Protein AF-A0A928ILU0-F1 (afdb_monomer_lite)

Foldseek 3Di:
DDDDDDDDDDDDPPPPPPPDPDDDDDDDDDDDDDDDDDDDDDDDDPDDPPDPPPVVVVVVVVVVVVVVVVVVVVVVVVVVVVVVVVLQVVQCVVCVVDDPVNQDPQLVVVVVVVDRSNRSVVVVVVVVVVVVVVVVVVVVVCVVVVVVPVPDDDDPQADDPVRLVPDDPVVCVVCVVRNVVNVVVHD

Radius of gyration: 41.61 Å; chains: 1; bounding box: 105×28×105 Å

pLDDT: mean 75.15, std 23.14, range [35.12, 97.44]

Sequence (187 aa):
MTGPAIDEKNTEEVVNHDVLLENSSENTLTAHEVISEPDVIGEEQTDTYESKGTEDSNETEALKNEISELRKKIEAKEKEQEKILRELGDFERLFPETSVKSVPDEVWQKVEGGVPLCAAYALYEREKKLAQNHANEINTRNSSLAAGKAGKGDSEEYFSPEEVKRMSQKEVHWNFSKIKNSMKYWR

Structure (mmCIF, N/CA/C/O backbone):
data_AF-A0A928ILU0-F1
#
_entry.id   AF-A0A928ILU0-F1
#
loop_
_atom_site.group_PDB
_atom_site.id
_atom_site.type_symbol
_atom_site.label_atom_id
_atom_site.label_alt_id
_atom_site.label_comp_id
_atom_site.label_asym_id
_atom_site.label_entity_id
_atom_site.label_seq_id
_atom_site.pdbx_PDB_ins_code
_atom_site.Cartn_x
_atom_site.Cartn_y
_atom_site.Cartn_z
_atom_site.occupancy
_atom_site.B_iso_or_equiv
_atom_site.auth_seq_id
_atom_site.auth_comp_id
_atom_site.auth_asym_id
_atom_site.auth_atom_id
_atom_site.pdbx_PDB_model_num
ATOM 1 N N . MET A 1 1 ? 43.672 2.135 31.808 1.00 41.84 1 MET A N 1
ATOM 2 C CA . MET A 1 1 ? 42.705 2.989 31.092 1.00 41.84 1 MET A CA 1
ATOM 3 C C . MET A 1 1 ? 41.400 2.235 31.090 1.00 41.84 1 MET A C 1
ATOM 5 O O . MET A 1 1 ? 41.349 1.133 30.564 1.00 41.84 1 MET A O 1
ATOM 9 N N . THR A 1 2 ? 40.432 2.772 31.816 1.00 46.47 2 THR A N 1
ATOM 10 C CA . THR A 1 2 ? 39.226 2.081 32.262 1.00 46.47 2 THR A CA 1
ATOM 11 C C . THR A 1 2 ? 38.035 2.907 31.802 1.00 46.47 2 THR A C 1
ATOM 13 O O . THR A 1 2 ? 38.006 4.105 32.076 1.00 46.47 2 THR A O 1
ATOM 16 N N . GLY A 1 3 ? 37.079 2.256 31.141 1.00 36.84 3 GLY A N 1
ATOM 17 C CA . GLY A 1 3 ? 35.712 2.736 30.927 1.00 36.84 3 GLY A CA 1
ATOM 18 C C . GLY A 1 3 ? 35.234 2.697 29.464 1.00 36.84 3 GLY A C 1
ATOM 19 O O . GLY A 1 3 ? 36.078 2.705 28.567 1.00 36.84 3 GLY A O 1
ATOM 20 N N . PRO A 1 4 ? 33.907 2.716 29.213 1.00 50.59 4 PRO A N 1
ATOM 21 C CA . PRO A 1 4 ? 32.801 2.601 30.168 1.00 50.59 4 PRO A CA 1
ATOM 22 C C . PRO A 1 4 ? 31.882 1.387 29.930 1.00 50.59 4 PRO A C 1
ATOM 24 O O . PRO A 1 4 ? 31.822 0.798 28.854 1.00 50.59 4 PRO A O 1
ATOM 27 N N . ALA A 1 5 ? 31.174 1.047 31.005 1.00 47.62 5 ALA A N 1
ATOM 28 C CA . ALA A 1 5 ? 30.071 0.106 31.064 1.00 47.62 5 ALA A CA 1
ATOM 29 C C . ALA A 1 5 ? 28.834 0.668 30.349 1.00 47.62 5 ALA A C 1
ATOM 31 O O . ALA A 1 5 ? 28.555 1.864 30.445 1.00 47.62 5 ALA A O 1
ATOM 32 N N . ILE A 1 6 ? 28.098 -0.214 29.676 1.00 50.44 6 ILE A N 1
ATOM 33 C CA . ILE A 1 6 ? 26.770 0.057 29.131 1.00 50.44 6 ILE A CA 1
ATOM 34 C C . ILE A 1 6 ? 25.790 -0.666 30.053 1.00 50.44 6 ILE A C 1
ATOM 36 O O . ILE A 1 6 ? 25.786 -1.894 30.119 1.00 50.44 6 ILE A O 1
ATOM 40 N N . ASP A 1 7 ? 25.050 0.119 30.824 1.00 46.38 7 ASP A N 1
ATOM 41 C CA . ASP A 1 7 ? 23.911 -0.299 31.633 1.00 46.38 7 ASP A CA 1
ATOM 42 C C . ASP A 1 7 ? 22.674 0.252 30.924 1.00 46.38 7 ASP A C 1
ATOM 44 O O . ASP A 1 7 ? 22.454 1.460 30.944 1.00 46.38 7 ASP A O 1
ATOM 48 N N . GLU A 1 8 ? 21.907 -0.610 30.259 1.00 51.31 8 GLU A N 1
ATOM 49 C CA . GLU A 1 8 ? 20.539 -0.294 29.849 1.00 51.31 8 GLU A CA 1
ATOM 50 C C . GLU A 1 8 ? 19.636 -1.496 30.128 1.00 51.31 8 GLU A C 1
ATOM 52 O O . GLU A 1 8 ? 19.613 -2.513 29.437 1.00 51.31 8 GLU A O 1
ATOM 57 N N . LYS A 1 9 ? 18.887 -1.338 31.216 1.00 45.31 9 LYS A N 1
ATOM 58 C CA . LYS A 1 9 ? 17.620 -2.001 31.494 1.00 45.31 9 LYS A CA 1
ATOM 59 C C . LYS A 1 9 ? 16.630 -1.677 30.369 1.00 45.31 9 LYS A C 1
ATOM 61 O O . LYS A 1 9 ? 16.431 -0.495 30.117 1.00 45.31 9 LYS A O 1
ATOM 66 N N . ASN A 1 10 ? 15.917 -2.663 29.821 1.00 39.53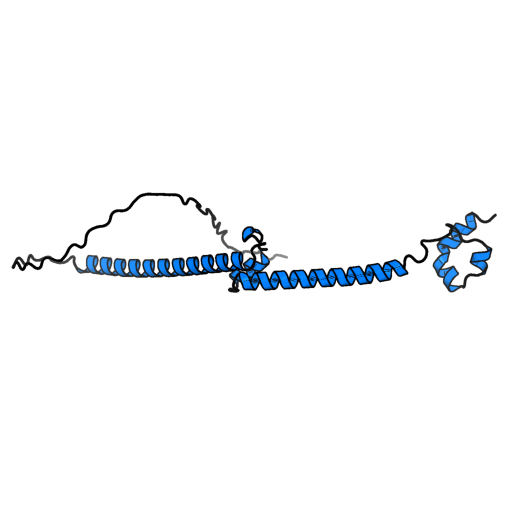 10 ASN A N 1
ATOM 67 C CA . ASN A 1 10 ? 14.451 -2.712 29.935 1.00 39.53 10 ASN A CA 1
ATOM 68 C C . ASN A 1 10 ? 13.851 -3.981 29.304 1.00 39.53 10 ASN A C 1
ATOM 70 O O . ASN A 1 10 ? 13.914 -4.174 28.098 1.00 39.53 10 ASN A O 1
ATOM 74 N N . THR A 1 11 ? 13.285 -4.814 30.180 1.00 43.38 11 THR A N 1
ATOM 75 C CA . THR A 1 11 ? 12.004 -5.532 30.037 1.00 43.38 11 THR A CA 1
ATOM 76 C C . THR A 1 11 ? 11.565 -5.985 28.636 1.00 43.38 11 THR A C 1
ATOM 78 O O . THR A 1 11 ? 10.939 -5.258 27.872 1.00 43.38 11 THR A O 1
ATOM 81 N N . GLU A 1 12 ? 11.796 -7.273 28.376 1.00 40.53 12 GLU A N 1
ATOM 82 C CA . GLU A 1 12 ? 11.051 -8.069 27.401 1.00 40.53 12 GLU A CA 1
ATOM 83 C C . GLU A 1 12 ? 9.583 -8.186 27.851 1.00 40.53 12 GLU A C 1
ATOM 85 O O . GLU A 1 12 ? 9.256 -8.945 28.764 1.00 40.53 12 GLU A O 1
ATOM 90 N N . GLU A 1 13 ? 8.688 -7.424 27.224 1.00 41.62 13 GLU A N 1
ATOM 91 C CA . GLU A 1 13 ? 7.249 -7.676 27.290 1.00 41.62 13 GLU A CA 1
ATOM 92 C C . GLU A 1 13 ? 6.885 -8.638 26.152 1.00 41.62 13 GLU A C 1
ATOM 94 O O . GLU A 1 13 ? 6.704 -8.263 24.994 1.00 41.62 13 GLU A O 1
ATOM 99 N N . VAL A 1 14 ? 6.854 -9.928 26.488 1.00 42.34 14 VAL A N 1
ATOM 100 C CA . VAL A 1 14 ? 6.359 -10.996 25.618 1.00 42.34 14 VAL A CA 1
ATOM 101 C C . VAL A 1 14 ? 4.842 -10.843 25.508 1.00 42.34 14 VAL A C 1
ATOM 103 O O . VAL A 1 14 ? 4.091 -11.338 26.348 1.00 42.34 14 VAL A O 1
ATOM 106 N N . VAL A 1 15 ? 4.373 -10.142 24.476 1.00 42.94 15 VAL A N 1
ATOM 107 C CA . VAL A 1 15 ? 2.949 -10.129 24.125 1.00 42.94 15 VAL A CA 1
ATOM 108 C C . VAL A 1 15 ? 2.634 -11.434 23.397 1.00 42.94 15 VAL A C 1
ATOM 110 O O . VAL A 1 15 ? 2.830 -11.573 22.191 1.00 42.94 15 VAL A O 1
ATOM 113 N N . ASN A 1 16 ? 2.167 -12.413 24.172 1.00 38.88 16 ASN A N 1
ATOM 114 C CA . ASN A 1 16 ? 1.539 -13.628 23.668 1.00 38.88 16 ASN A CA 1
ATOM 115 C C . ASN A 1 16 ? 0.316 -13.249 22.824 1.00 38.88 16 ASN A C 1
ATOM 117 O O . ASN A 1 16 ? -0.707 -12.821 23.357 1.00 38.88 16 ASN A O 1
ATOM 121 N N . HIS A 1 17 ? 0.421 -13.412 21.508 1.00 37.97 17 HIS A N 1
ATOM 122 C CA . HIS A 1 17 ? -0.682 -13.202 20.579 1.00 37.97 17 HIS A CA 1
ATOM 123 C C . HIS A 1 17 ? -1.416 -14.533 20.343 1.00 37.97 17 HIS A C 1
ATOM 125 O O . HIS A 1 17 ? -1.363 -15.106 19.258 1.00 37.97 17 HIS A O 1
ATOM 131 N N . ASP A 1 18 ? -2.084 -15.038 21.384 1.00 35.91 18 ASP A N 1
ATOM 132 C CA . ASP A 1 18 ? -3.016 -16.164 21.269 1.00 35.91 18 ASP A CA 1
ATOM 133 C C . ASP A 1 18 ? -4.391 -15.605 20.869 1.00 35.91 18 ASP A C 1
ATOM 135 O O . ASP A 1 18 ? -5.217 -15.206 21.692 1.00 35.91 18 ASP A O 1
ATOM 139 N N . VAL A 1 19 ? -4.603 -15.472 19.557 1.00 43.22 19 VAL A N 1
ATOM 140 C CA . VAL A 1 19 ? -5.908 -15.129 18.980 1.00 43.22 19 VAL A CA 1
ATOM 141 C C . VAL A 1 19 ? -6.727 -16.409 18.925 1.00 43.22 19 VAL A C 1
ATOM 143 O O . VAL A 1 19 ? -6.601 -17.208 17.999 1.00 43.22 19 VAL A O 1
ATOM 146 N N . LEU A 1 20 ? -7.576 -16.587 19.936 1.00 39.62 20 LEU A N 1
ATOM 147 C CA . LEU A 1 20 ? -8.663 -17.560 19.930 1.00 39.62 20 LEU A CA 1
ATOM 148 C C . LEU A 1 20 ? -9.673 -17.187 18.836 1.00 39.62 20 LEU A C 1
ATOM 150 O O . LEU A 1 20 ? -10.564 -16.360 19.020 1.00 39.62 20 LEU A O 1
ATOM 154 N N . LEU A 1 21 ? -9.499 -17.817 17.678 1.00 46.31 21 LEU A N 1
ATOM 155 C CA . LEU A 1 21 ? -10.504 -17.979 16.637 1.00 46.31 21 LEU A CA 1
ATOM 156 C C . LEU A 1 21 ? -11.266 -19.276 16.912 1.00 46.31 21 LEU A C 1
ATOM 158 O O . LEU A 1 21 ? -10.882 -20.316 16.394 1.00 46.31 21 LEU A O 1
ATOM 162 N N . GLU A 1 22 ? -12.364 -19.210 17.663 1.00 39.81 22 GLU A N 1
ATOM 163 C CA . GLU A 1 22 ? -13.451 -20.189 17.536 1.00 39.81 22 GLU A CA 1
ATOM 164 C C . GLU A 1 22 ? -14.803 -19.475 17.670 1.00 39.81 22 GLU A C 1
ATOM 166 O O . GLU A 1 22 ? -15.305 -19.201 18.756 1.00 39.81 22 GLU A O 1
ATOM 171 N N . ASN A 1 23 ? -15.376 -19.152 16.510 1.00 39.62 23 ASN A N 1
ATOM 172 C CA . ASN A 1 23 ? -16.797 -18.888 16.323 1.00 39.62 23 ASN A CA 1
ATOM 173 C C . ASN A 1 23 ? -17.424 -20.153 15.741 1.00 39.62 23 ASN A C 1
ATOM 175 O O . ASN A 1 23 ? -16.961 -20.604 14.693 1.00 39.62 23 ASN A O 1
ATOM 179 N N . SER A 1 24 ? -18.480 -20.662 16.377 1.00 36.12 24 SER A N 1
ATOM 180 C CA . SER A 1 24 ? -19.615 -21.449 15.841 1.00 36.12 24 SER A CA 1
ATOM 181 C C . SER A 1 24 ? -20.243 -22.175 17.037 1.00 36.12 24 SER A C 1
ATOM 183 O O . SER A 1 24 ? -19.521 -22.754 17.831 1.00 36.12 24 SER A O 1
ATOM 185 N N . SER A 1 25 ? -21.542 -22.236 17.286 1.00 42.31 25 SER A N 1
ATOM 186 C CA . SER A 1 25 ? -22.746 -21.820 16.578 1.00 42.31 25 SER A CA 1
ATOM 187 C C . SER A 1 25 ? -23.917 -22.242 17.485 1.00 42.31 25 SER A C 1
ATOM 189 O O . SER A 1 25 ? -23.801 -23.240 18.189 1.00 42.31 25 SER A O 1
ATOM 191 N N . GLU A 1 26 ? -25.036 -21.517 17.404 1.00 40.34 26 GLU A N 1
ATOM 192 C CA . GLU A 1 26 ? -26.390 -21.956 17.797 1.00 40.34 26 GLU A CA 1
ATOM 193 C C . GLU A 1 26 ? -26.696 -22.152 19.297 1.00 40.34 26 GLU A C 1
ATOM 195 O O . GLU A 1 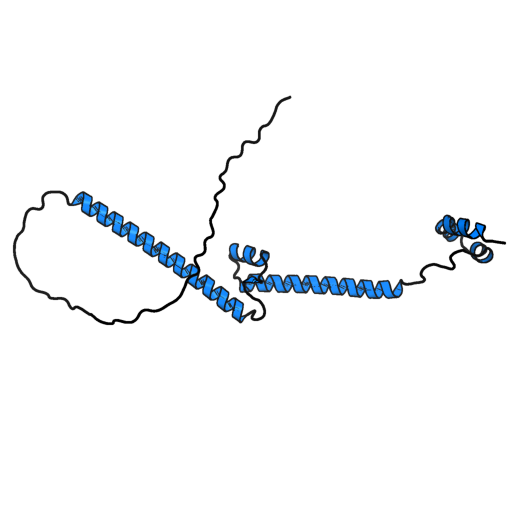26 ? -26.353 -23.162 19.897 1.00 40.34 26 GLU A O 1
ATOM 200 N N . ASN A 1 27 ? -27.528 -21.266 19.864 1.00 36.66 27 ASN A N 1
ATOM 201 C CA . ASN A 1 27 ? -28.801 -21.728 20.425 1.00 36.66 27 ASN A CA 1
ATOM 202 C C . ASN A 1 27 ? -29.841 -20.596 20.513 1.00 36.66 27 ASN A C 1
ATOM 204 O O . ASN A 1 27 ? -29.532 -19.411 20.561 1.00 36.66 27 ASN A O 1
ATOM 208 N N . THR A 1 28 ? -31.090 -21.019 20.463 1.00 36.53 28 THR A N 1
ATOM 209 C CA . THR A 1 28 ? -32.319 -20.360 20.033 1.00 36.53 28 THR A CA 1
ATOM 210 C C . THR A 1 28 ? -32.950 -19.364 21.012 1.00 36.53 28 THR A C 1
ATOM 212 O O . THR A 1 28 ? -32.986 -19.607 22.211 1.00 36.53 28 THR A O 1
ATOM 215 N N . LEU A 1 29 ? -33.561 -18.314 20.442 1.00 40.94 29 LEU A N 1
ATOM 216 C CA . LEU A 1 29 ? -34.898 -17.771 20.755 1.00 40.94 29 LEU A CA 1
ATOM 217 C C . LEU A 1 29 ? -35.520 -18.129 22.122 1.00 40.94 29 LEU A C 1
ATOM 219 O O . LEU A 1 29 ? -35.987 -19.250 22.291 1.00 40.94 29 LEU A O 1
ATOM 223 N N . THR A 1 30 ? -35.770 -17.111 22.953 1.00 41.31 30 THR A N 1
ATOM 224 C CA . THR A 1 30 ? -37.066 -16.937 23.642 1.00 41.31 30 THR A CA 1
ATOM 225 C C . THR A 1 30 ? -37.375 -15.454 23.842 1.00 41.31 30 THR A C 1
ATOM 227 O O . THR A 1 30 ? -36.606 -14.716 24.450 1.00 41.31 30 THR A O 1
ATOM 230 N N . ALA A 1 31 ? -38.518 -15.043 23.297 1.00 42.56 31 ALA A N 1
ATOM 231 C CA . ALA A 1 31 ? -39.212 -13.796 23.591 1.00 42.56 31 ALA A CA 1
ATOM 232 C C . ALA A 1 31 ? -39.989 -13.890 24.923 1.00 42.56 31 ALA A C 1
ATOM 234 O O . ALA A 1 31 ? -40.201 -14.995 25.415 1.00 42.56 31 ALA A O 1
ATOM 235 N N . HIS A 1 32 ? -40.505 -12.735 25.376 1.00 35.12 32 HIS A N 1
ATOM 236 C CA . HIS A 1 32 ? -41.268 -12.456 26.615 1.00 35.12 32 HIS A CA 1
ATOM 237 C C . HIS A 1 32 ? -40.360 -12.223 27.835 1.00 35.12 32 HIS A C 1
ATOM 239 O O . HIS A 1 32 ? -39.417 -12.961 28.056 1.00 35.12 32 HIS A O 1
ATOM 245 N N . GLU A 1 33 ? -40.522 -11.161 28.625 1.00 40.22 33 GLU A N 1
ATOM 246 C CA . GLU A 1 33 ? -41.785 -10.647 29.149 1.00 40.22 33 GLU A CA 1
ATOM 247 C C . GLU A 1 33 ? -41.641 -9.167 29.549 1.00 40.22 33 GLU A C 1
ATOM 249 O O . GLU A 1 33 ? -40.722 -8.774 30.266 1.00 40.22 33 GLU A O 1
ATOM 254 N N . VAL A 1 34 ? -42.563 -8.341 29.055 1.00 47.66 34 VAL A N 1
ATOM 255 C CA . VAL A 1 34 ? -42.857 -7.013 29.598 1.00 47.66 34 VAL A CA 1
ATOM 256 C C . VAL A 1 34 ? -43.578 -7.253 30.920 1.00 47.66 34 VAL A C 1
ATOM 258 O O . VAL A 1 34 ? -44.708 -7.733 30.899 1.00 47.66 34 VAL A O 1
ATOM 261 N N . ILE A 1 35 ? -42.953 -6.936 32.053 1.00 40.81 35 ILE A N 1
ATOM 262 C CA . ILE A 1 35 ? -43.646 -6.927 33.345 1.00 40.81 35 ILE A CA 1
ATOM 263 C C . ILE A 1 35 ? -43.850 -5.475 33.756 1.00 40.81 35 ILE A C 1
ATOM 265 O O . ILE A 1 35 ? -42.924 -4.768 34.150 1.00 40.81 35 ILE A O 1
ATOM 269 N N . SER A 1 36 ? -45.100 -5.057 33.567 1.00 40.84 36 SER A N 1
ATOM 270 C CA . SER A 1 36 ? -45.718 -3.853 34.098 1.00 40.84 36 SER A CA 1
ATOM 271 C C . SER A 1 36 ? -45.571 -3.751 35.616 1.00 40.84 36 SER A C 1
ATOM 273 O O . SER A 1 36 ? -45.647 -4.744 36.337 1.00 40.84 36 SER A O 1
ATOM 275 N N . GLU A 1 37 ? -45.423 -2.512 36.072 1.00 45.00 37 GLU A N 1
ATOM 276 C CA . GLU A 1 37 ? -45.536 -2.073 37.462 1.00 45.00 37 GLU A CA 1
ATOM 277 C C . GLU A 1 37 ? -46.811 -2.601 38.145 1.00 45.00 37 GLU A C 1
ATOM 279 O O . GLU A 1 37 ? -47.884 -2.613 37.533 1.00 45.00 37 GLU A O 1
ATOM 284 N N . PRO A 1 38 ? -46.728 -2.931 39.443 1.00 47.59 38 PRO A N 1
ATOM 285 C CA . PRO A 1 38 ? -47.853 -2.722 40.340 1.00 47.59 38 PRO A CA 1
ATOM 286 C C . PRO A 1 38 ? -47.539 -1.638 41.377 1.00 47.59 38 PRO A C 1
ATOM 288 O O . PRO A 1 38 ? -46.704 -1.801 42.266 1.00 47.59 38 PRO A O 1
ATOM 291 N N . ASP A 1 39 ? -48.284 -0.545 41.258 1.00 40.88 39 ASP A N 1
ATOM 292 C CA . ASP A 1 39 ? -48.522 0.460 42.287 1.00 40.88 39 ASP A CA 1
ATOM 293 C C . ASP A 1 39 ? -49.456 -0.143 43.356 1.00 40.88 39 ASP A C 1
ATOM 295 O O . ASP A 1 39 ? -50.633 -0.380 43.079 1.00 40.88 39 ASP A O 1
ATOM 299 N N . VAL A 1 40 ? -48.946 -0.449 44.558 1.00 43.94 40 VAL A N 1
ATOM 300 C CA . VAL A 1 40 ? -49.773 -0.677 45.760 1.00 43.94 40 VAL A CA 1
ATOM 301 C C . VAL A 1 40 ? -49.056 -0.136 46.998 1.00 43.94 40 VAL A C 1
ATOM 303 O O . VAL A 1 40 ? -48.036 -0.653 47.448 1.00 43.94 40 VAL A O 1
ATOM 306 N N . ILE A 1 41 ? -49.668 0.908 47.545 1.00 45.16 41 ILE A N 1
ATOM 307 C CA . ILE A 1 41 ? -49.381 1.602 48.800 1.00 45.16 41 ILE A CA 1
ATOM 308 C C . ILE A 1 41 ? -49.618 0.664 50.000 1.00 45.16 41 ILE A C 1
ATOM 310 O O . ILE A 1 41 ? -50.680 0.051 50.106 1.00 45.16 41 ILE A O 1
ATOM 314 N N . GLY A 1 42 ? -48.663 0.611 50.933 1.00 35.97 42 GLY A N 1
ATOM 315 C CA . GLY A 1 42 ? -48.803 -0.018 52.250 1.00 35.97 42 GLY A CA 1
ATOM 316 C C . GLY A 1 42 ? -47.853 0.633 53.260 1.00 35.97 42 GLY A C 1
ATOM 317 O O . GLY A 1 42 ? -46.647 0.672 53.037 1.00 35.97 42 GLY A O 1
ATOM 318 N N . GLU A 1 43 ? -48.422 1.206 54.318 1.00 42.44 43 GLU A N 1
ATOM 319 C CA . GLU A 1 43 ? -47.763 2.005 55.357 1.00 42.44 43 GLU A CA 1
ATOM 320 C C . GLU A 1 43 ? -46.890 1.188 56.333 1.00 42.44 43 GLU A C 1
ATOM 322 O O . GLU A 1 43 ? -47.139 0.010 56.571 1.00 42.44 43 GLU A O 1
ATOM 327 N N . GLU A 1 44 ? -45.927 1.904 56.937 1.00 44.00 44 GLU A N 1
ATOM 328 C CA . GLU A 1 44 ? -45.295 1.688 58.253 1.00 44.00 44 GLU A CA 1
ATOM 329 C C . GLU A 1 44 ? -44.612 0.343 58.550 1.00 44.00 44 GLU A C 1
ATOM 331 O O . GLU A 1 44 ? -45.266 -0.613 58.938 1.00 44.00 44 GLU A O 1
ATOM 336 N N . GLN A 1 45 ? -43.269 0.341 58.552 1.00 36.12 45 GLN A N 1
ATOM 337 C CA . GLN A 1 45 ? -42.450 0.179 59.770 1.00 36.12 45 GLN A CA 1
ATOM 338 C C . GLN A 1 45 ? -41.092 0.864 59.537 1.00 36.12 45 GLN A C 1
ATOM 340 O O . GLN A 1 45 ? -40.275 0.414 58.737 1.00 36.12 45 GLN A O 1
ATOM 345 N N . THR A 1 46 ? -40.853 1.993 60.207 1.00 50.03 46 THR A N 1
ATOM 346 C CA . THR A 1 46 ? -39.517 2.594 60.291 1.00 50.03 46 THR A CA 1
ATOM 347 C C . THR A 1 46 ? -38.716 1.825 61.332 1.00 50.03 46 THR A C 1
ATOM 349 O O . THR A 1 46 ? -38.674 2.219 62.498 1.00 50.03 46 THR A O 1
ATOM 352 N N . ASP A 1 47 ? -38.107 0.721 60.912 1.00 40.31 47 ASP A N 1
ATOM 353 C CA . ASP A 1 47 ? -37.059 0.088 61.697 1.00 40.31 47 ASP A CA 1
ATOM 354 C C . ASP A 1 47 ? -35.738 0.822 61.470 1.00 40.31 47 ASP A C 1
ATOM 356 O O . ASP A 1 47 ? -35.261 1.051 60.358 1.00 40.31 47 ASP A O 1
ATOM 360 N N . THR A 1 48 ? -35.185 1.250 62.592 1.00 47.38 48 THR A N 1
ATOM 361 C CA . THR A 1 48 ? -33.924 1.950 62.759 1.00 47.38 48 THR A CA 1
ATOM 362 C C . THR A 1 48 ? -32.765 1.098 62.235 1.00 47.38 48 THR A C 1
ATOM 364 O O . THR A 1 48 ? -32.231 0.253 62.950 1.00 47.38 48 THR A O 1
ATOM 367 N N . TYR A 1 49 ? -32.325 1.340 60.998 1.00 51.00 49 TYR A N 1
ATOM 368 C CA . TYR A 1 49 ? -31.021 0.875 60.518 1.00 51.00 49 TYR A CA 1
ATOM 369 C C . TYR A 1 49 ? -29.951 1.880 60.954 1.00 51.00 49 TYR A C 1
ATOM 371 O O . TYR A 1 49 ? -29.572 2.798 60.224 1.00 51.00 49 TYR A O 1
ATOM 379 N N . GLU A 1 50 ? -29.481 1.724 62.189 1.00 47.03 50 GLU A N 1
ATOM 380 C CA . GLU A 1 50 ? -28.261 2.371 62.657 1.00 47.03 50 GLU A CA 1
ATOM 381 C C . GLU A 1 50 ? -27.063 1.918 61.802 1.00 47.03 50 GLU A C 1
ATOM 383 O O . GLU A 1 50 ? -26.617 0.775 61.842 1.00 47.03 50 GLU A O 1
ATOM 388 N N . SER A 1 51 ? -26.527 2.874 61.043 1.00 51.00 51 SER A N 1
ATOM 389 C CA . SER A 1 51 ? -25.091 3.079 60.837 1.00 51.00 51 SER A CA 1
ATOM 390 C C . SER A 1 51 ? -24.257 1.915 60.265 1.00 51.00 51 SER A C 1
ATOM 392 O O . SER A 1 51 ? -23.273 1.484 60.864 1.00 51.00 51 SER A O 1
ATOM 394 N N . LYS A 1 52 ? -24.562 1.518 59.023 1.00 51.56 52 LYS A N 1
ATOM 395 C CA . LYS A 1 52 ? -23.570 1.020 58.034 1.00 51.56 52 LYS A CA 1
ATOM 396 C C . LYS A 1 52 ? -23.650 1.723 56.665 1.00 51.56 52 LYS A C 1
ATOM 398 O O . LYS A 1 52 ? -22.938 1.379 55.731 1.00 51.56 52 LYS A O 1
ATOM 403 N N . GLY A 1 53 ? -24.510 2.739 56.548 1.00 50.41 53 GLY A N 1
ATOM 404 C CA . GLY A 1 53 ? -24.946 3.313 55.271 1.00 50.41 53 GLY A CA 1
ATOM 405 C C . GLY A 1 53 ? -23.939 4.192 54.525 1.00 50.41 53 GLY A C 1
ATOM 406 O O . GLY A 1 53 ? -24.245 4.626 53.424 1.00 50.41 53 GLY A O 1
ATOM 407 N N . THR A 1 54 ? -22.756 4.477 55.075 1.00 54.84 54 THR A N 1
ATOM 408 C CA . THR A 1 54 ? -21.752 5.306 54.383 1.00 54.84 54 THR A CA 1
ATOM 409 C C . THR A 1 54 ? -20.726 4.476 53.618 1.00 54.84 54 THR A C 1
ATOM 411 O O . THR A 1 54 ? -20.299 4.893 52.550 1.00 54.84 54 THR A O 1
ATOM 414 N N . GLU A 1 55 ? -20.343 3.301 54.123 1.00 57.41 55 GLU A N 1
ATOM 415 C CA . GLU A 1 55 ? -19.368 2.428 53.451 1.00 57.41 55 GLU A CA 1
ATOM 416 C C . GLU A 1 55 ? -20.011 1.692 52.271 1.00 57.41 55 GLU A C 1
ATOM 418 O O . GLU A 1 55 ? -19.502 1.806 51.160 1.00 57.41 55 GLU A O 1
ATOM 423 N N . ASP A 1 56 ? -21.192 1.091 52.461 1.00 61.97 56 ASP A N 1
ATOM 424 C CA . ASP A 1 56 ? -21.958 0.458 51.373 1.00 61.97 56 ASP A CA 1
ATOM 425 C C . ASP A 1 56 ? -22.396 1.477 50.299 1.00 61.97 56 ASP A C 1
ATOM 427 O O . ASP A 1 56 ? -22.421 1.175 49.105 1.00 61.97 56 ASP A O 1
ATOM 431 N N . SER A 1 57 ? -22.715 2.721 50.682 1.00 69.06 57 SER A N 1
ATOM 432 C CA . SER A 1 57 ? -23.060 3.772 49.711 1.00 69.06 57 SER A CA 1
ATOM 433 C C . SER A 1 57 ? -21.842 4.222 48.900 1.00 69.06 57 SER A C 1
ATOM 435 O O . SER A 1 57 ? -21.947 4.415 47.691 1.00 69.06 57 SER A O 1
ATOM 437 N N . ASN A 1 58 ? -20.674 4.348 49.531 1.00 78.31 58 ASN A N 1
ATOM 438 C CA . ASN A 1 58 ? -19.440 4.703 48.830 1.00 78.31 58 ASN A CA 1
ATOM 439 C C . ASN A 1 58 ? -18.951 3.561 47.926 1.00 78.31 58 ASN A C 1
ATOM 441 O O . ASN A 1 58 ? -18.490 3.813 46.814 1.00 78.31 58 ASN A O 1
ATOM 445 N N . GLU A 1 59 ? -19.083 2.309 48.368 1.00 84.62 59 GLU A N 1
ATOM 446 C CA . GLU A 1 59 ? -18.747 1.126 47.574 1.00 84.62 59 GLU A CA 1
ATOM 447 C C . GLU A 1 59 ? -19.686 0.982 46.370 1.00 84.62 59 GLU A C 1
ATOM 449 O O . GLU A 1 59 ? -19.231 0.788 45.243 1.00 84.62 59 GLU A O 1
ATOM 454 N N . THR A 1 60 ? -20.992 1.184 46.553 1.00 84.94 60 THR A N 1
ATOM 455 C CA . THR A 1 60 ? -21.949 1.152 45.436 1.00 84.94 60 THR A CA 1
ATOM 456 C C . THR A 1 60 ? -21.751 2.297 44.441 1.00 84.94 60 THR A C 1
ATOM 458 O O . THR A 1 60 ? -21.925 2.086 43.239 1.00 84.94 60 THR A O 1
ATOM 461 N N . GLU A 1 61 ? -21.361 3.496 44.880 1.00 88.06 61 GLU A N 1
ATOM 462 C CA . GLU A 1 61 ? -20.979 4.588 43.974 1.00 88.06 61 GLU A CA 1
ATOM 463 C C . GLU A 1 61 ? -19.671 4.300 43.226 1.00 88.06 61 GLU A C 1
ATOM 465 O O . GLU A 1 61 ? -19.599 4.522 42.013 1.00 88.06 61 GLU A O 1
ATOM 470 N N . ALA A 1 62 ? -18.662 3.746 43.902 1.00 91.06 62 ALA A N 1
ATOM 471 C CA . ALA A 1 62 ? -17.413 3.326 43.273 1.00 91.06 62 ALA A CA 1
ATOM 472 C C . ALA A 1 62 ? -17.656 2.260 42.192 1.00 91.06 62 ALA A C 1
ATOM 474 O O . ALA A 1 62 ? -17.176 2.407 41.067 1.00 91.06 62 ALA A O 1
ATOM 475 N N . LEU A 1 63 ? -18.487 1.256 42.485 1.00 92.12 63 LEU A N 1
ATOM 476 C CA . LEU A 1 63 ? -18.879 0.215 41.533 1.00 92.12 63 LEU A CA 1
ATOM 477 C C . LEU A 1 63 ? -19.663 0.783 40.341 1.00 92.12 63 LEU A C 1
ATOM 479 O O . LEU A 1 63 ? -19.416 0.400 39.199 1.00 92.12 63 LEU A O 1
ATOM 483 N N . LYS A 1 64 ? -20.584 1.732 40.561 1.00 93.25 64 LYS A N 1
ATOM 484 C CA . LYS A 1 64 ? -21.303 2.413 39.465 1.00 93.25 64 L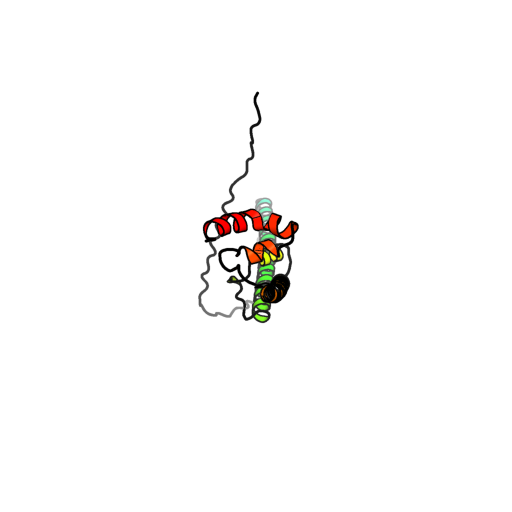YS A CA 1
ATOM 485 C C . LYS A 1 64 ? -20.347 3.174 38.546 1.00 93.25 64 LYS A C 1
ATOM 487 O O . LYS A 1 64 ? -20.501 3.115 37.323 1.00 93.25 64 LYS A O 1
ATOM 492 N N . ASN A 1 65 ? -19.359 3.859 39.119 1.00 93.88 65 ASN A N 1
ATOM 493 C CA . ASN A 1 65 ? -18.339 4.575 38.359 1.00 93.88 65 ASN A CA 1
ATOM 494 C C . ASN A 1 65 ? -17.460 3.610 37.556 1.00 93.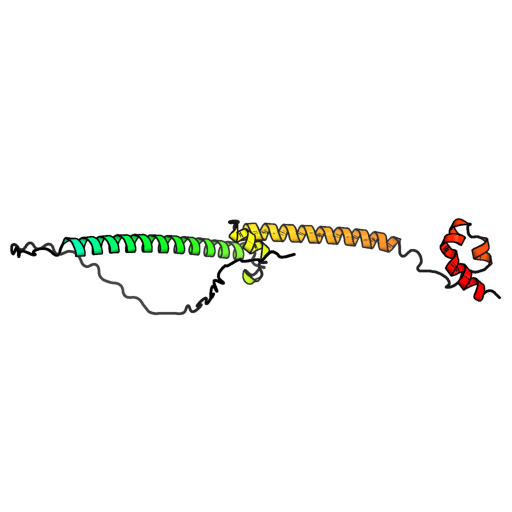88 65 ASN A C 1
ATOM 496 O O . ASN A 1 65 ? -17.230 3.838 36.369 1.00 93.88 65 ASN A O 1
ATOM 500 N N . GLU A 1 66 ? -17.035 2.500 38.158 1.00 94.75 66 GLU A N 1
ATOM 501 C CA . GLU A 1 66 ? -16.260 1.465 37.475 1.00 94.75 66 GLU A CA 1
ATOM 502 C C . GLU A 1 66 ? -17.044 0.833 36.317 1.00 94.75 66 GLU A C 1
ATOM 504 O O . GLU A 1 66 ? -16.530 0.742 35.201 1.00 94.75 66 GLU A O 1
ATOM 509 N N . ILE A 1 67 ? -18.318 0.489 36.529 1.00 94.75 67 ILE A N 1
ATOM 510 C CA . ILE A 1 67 ? -19.204 -0.022 35.474 1.00 94.75 67 ILE A CA 1
ATOM 511 C C . ILE A 1 67 ? -19.340 0.995 34.335 1.00 94.75 67 ILE A C 1
ATOM 513 O O . ILE A 1 67 ? -19.290 0.615 33.166 1.00 94.75 67 ILE A O 1
ATOM 517 N N . SER A 1 68 ? -19.501 2.283 34.650 1.00 95.44 68 SER A N 1
ATOM 518 C CA . SER A 1 68 ? -19.561 3.350 33.644 1.00 95.44 68 SER A CA 1
ATOM 519 C C . SER A 1 68 ? -18.274 3.420 32.813 1.00 95.44 68 SER A C 1
ATOM 521 O O . SER A 1 68 ? -18.333 3.477 31.584 1.00 95.44 68 SER A O 1
ATOM 523 N N . GLU A 1 69 ? -17.107 3.373 33.452 1.00 96.06 69 GLU A N 1
ATOM 524 C CA . GLU A 1 69 ? -15.818 3.408 32.754 1.00 96.06 69 GLU A CA 1
ATOM 525 C C . GLU A 1 69 ? -15.572 2.152 31.910 1.00 96.06 69 GLU A C 1
ATOM 527 O O . GLU A 1 69 ? -15.086 2.244 30.781 1.00 96.06 69 GLU A O 1
ATOM 532 N N . LEU A 1 70 ? -15.958 0.975 32.406 1.00 95.69 70 LEU A N 1
ATOM 533 C CA . LEU A 1 70 ? -15.890 -0.268 31.639 1.00 95.69 70 LEU A CA 1
ATOM 534 C C . LEU A 1 70 ? -16.805 -0.224 30.413 1.00 95.69 70 LEU A C 1
ATOM 536 O O . LEU A 1 70 ? -16.367 -0.591 29.325 1.00 95.69 70 LEU A O 1
ATOM 540 N N . ARG A 1 71 ? -18.033 0.291 30.551 1.00 95.75 71 ARG A N 1
ATOM 541 C CA . ARG A 1 71 ? -18.961 0.465 29.422 1.00 95.75 71 ARG A CA 1
ATOM 542 C C . ARG A 1 71 ? -18.379 1.372 28.341 1.00 95.75 71 ARG A C 1
ATOM 544 O O . ARG A 1 71 ? -18.386 0.984 27.179 1.00 95.75 71 ARG A O 1
ATOM 551 N N . LYS A 1 72 ? -17.794 2.515 28.714 1.00 96.31 72 LYS A N 1
ATOM 552 C CA . LYS A 1 72 ? -17.123 3.414 27.755 1.00 96.31 72 LYS A CA 1
ATOM 553 C C . LYS A 1 72 ? -15.961 2.732 27.034 1.00 96.31 72 LYS A C 1
ATOM 555 O O . LYS A 1 72 ? -15.780 2.921 25.835 1.00 96.31 72 LYS A O 1
ATOM 560 N N . LYS A 1 73 ? -15.158 1.941 27.754 1.00 95.56 73 LYS A N 1
ATOM 561 C CA . LYS A 1 73 ? -14.041 1.191 27.156 1.00 95.56 73 LYS A CA 1
ATOM 562 C C . LYS A 1 73 ? -14.528 0.134 26.168 1.00 95.56 73 LYS A C 1
ATOM 564 O O . LYS A 1 73 ? -13.889 -0.045 25.135 1.00 95.56 73 LYS A O 1
ATOM 569 N N . ILE A 1 74 ? -15.624 -0.557 26.481 1.00 96.06 74 ILE A N 1
ATOM 570 C CA . ILE A 1 74 ? -16.243 -1.539 25.582 1.00 96.06 74 ILE A CA 1
ATOM 571 C C . ILE A 1 74 ? -16.750 -0.839 24.321 1.00 96.06 74 ILE A C 1
ATOM 573 O O . ILE A 1 74 ? -16.324 -1.205 23.232 1.00 96.06 74 ILE A O 1
ATOM 577 N N . GLU A 1 75 ? -17.537 0.229 24.465 1.00 96.25 75 GLU A N 1
ATOM 578 C CA . GLU A 1 75 ? -18.077 0.994 23.332 1.00 96.25 75 GLU A CA 1
ATOM 579 C C . GLU A 1 75 ? -16.962 1.534 22.418 1.00 96.25 75 GLU A C 1
ATOM 581 O O . GLU A 1 75 ? -17.038 1.441 21.193 1.00 96.25 75 GLU A O 1
ATOM 586 N N . ALA A 1 76 ? -15.875 2.051 23.000 1.00 94.56 76 ALA A N 1
ATOM 587 C CA . ALA A 1 76 ? -14.724 2.519 22.232 1.00 94.56 76 ALA A CA 1
ATOM 588 C C . ALA A 1 76 ? -14.047 1.389 21.436 1.00 94.56 76 ALA A C 1
ATOM 590 O O . ALA A 1 76 ? -13.654 1.599 20.287 1.00 94.56 76 ALA A O 1
ATOM 591 N N . LYS A 1 77 ? -13.923 0.192 22.023 1.00 93.94 77 LYS A N 1
ATOM 592 C CA . LYS A 1 77 ? -13.359 -0.980 21.339 1.00 93.94 77 LYS A CA 1
ATOM 593 C C . LYS A 1 77 ? -14.272 -1.493 20.232 1.00 93.94 77 LYS A C 1
ATOM 595 O O . LYS A 1 77 ? -13.776 -1.786 19.150 1.00 93.94 77 LYS A O 1
ATOM 600 N N . GLU A 1 78 ? -15.575 -1.575 20.482 1.00 95.00 78 GLU A N 1
ATOM 601 C CA . GLU A 1 78 ? -16.567 -1.993 19.484 1.00 95.00 78 GLU A CA 1
ATOM 602 C C . GLU A 1 78 ? -16.549 -1.060 18.272 1.00 95.00 78 GLU A C 1
ATOM 604 O O . GLU A 1 78 ? -16.495 -1.518 17.132 1.00 95.00 78 GLU A O 1
ATOM 609 N N . LYS A 1 79 ? -16.482 0.253 18.510 1.00 94.31 79 LYS A N 1
ATOM 610 C CA . LYS A 1 79 ? -16.394 1.249 17.441 1.00 94.31 79 LYS A CA 1
ATOM 611 C C . LYS A 1 79 ? -15.117 1.120 16.609 1.00 94.31 79 LYS A C 1
ATOM 613 O O . LYS A 1 79 ? -15.163 1.279 15.389 1.00 94.31 79 LYS A O 1
ATOM 618 N N . GLU A 1 80 ? -13.977 0.842 17.242 1.00 91.00 80 GLU A N 1
ATOM 619 C CA . GLU A 1 80 ? -12.730 0.621 16.501 1.00 91.00 80 GLU A CA 1
ATOM 620 C C . GLU A 1 80 ? -12.788 -0.679 15.691 1.00 91.00 80 GLU A C 1
ATOM 622 O O . GLU A 1 80 ? -12.381 -0.702 14.531 1.00 91.00 80 GLU A O 1
ATOM 627 N N . GLN A 1 81 ? -13.363 -1.745 16.252 1.00 91.94 81 GLN A N 1
ATOM 628 C CA . GLN A 1 81 ? -13.572 -2.998 15.526 1.00 91.94 81 GLN A CA 1
ATOM 629 C C . GLN A 1 81 ? -14.490 -2.811 14.316 1.00 91.94 81 GLN A C 1
ATOM 631 O O . GLN A 1 81 ? -14.161 -3.279 13.227 1.00 91.94 81 GLN A O 1
ATOM 636 N N . GLU A 1 82 ? -15.604 -2.094 14.468 1.00 94.62 82 GLU A N 1
ATOM 637 C CA . GLU A 1 82 ? -16.520 -1.794 13.364 1.00 94.62 82 GLU A CA 1
ATOM 638 C C . GLU A 1 82 ? -15.810 -1.017 12.249 1.00 94.62 82 GLU A C 1
ATOM 640 O O . GLU A 1 82 ? -15.952 -1.337 11.066 1.00 94.62 82 GLU A O 1
ATOM 645 N N . LYS A 1 83 ? -14.989 -0.029 12.619 1.00 92.69 83 LYS A N 1
ATOM 646 C CA . LYS A 1 83 ? -14.180 0.732 11.667 1.00 92.69 83 LYS A CA 1
ATOM 647 C C . LYS A 1 83 ? -13.211 -0.174 10.903 1.00 92.69 83 LYS A C 1
ATOM 649 O O . LYS A 1 83 ? -13.171 -0.091 9.677 1.00 92.69 83 LYS A O 1
ATOM 654 N N . ILE A 1 84 ? -12.484 -1.056 11.591 1.00 91.44 84 ILE A N 1
ATOM 655 C CA . ILE A 1 84 ? -11.552 -2.001 10.958 1.00 91.44 84 ILE A CA 1
ATOM 656 C C . ILE A 1 84 ? -12.298 -2.946 10.010 1.00 91.44 84 ILE A C 1
ATOM 658 O O . ILE A 1 84 ? -11.888 -3.114 8.864 1.00 91.44 84 ILE A O 1
ATOM 662 N N . LEU A 1 85 ? -13.417 -3.530 10.446 1.00 93.56 85 LEU A N 1
ATOM 663 C CA . LEU A 1 85 ? -14.226 -4.425 9.613 1.00 93.56 85 LEU A CA 1
ATOM 664 C C . LEU A 1 85 ? -14.744 -3.720 8.358 1.00 93.56 85 LEU A C 1
ATOM 666 O O . LEU A 1 85 ? -14.718 -4.291 7.267 1.00 93.56 85 LEU A O 1
ATOM 670 N N . ARG A 1 86 ? -15.167 -2.461 8.492 1.00 94.81 86 ARG A N 1
ATOM 671 C CA . ARG A 1 86 ? -15.578 -1.641 7.355 1.00 94.81 86 ARG A CA 1
ATOM 672 C C . ARG A 1 86 ? -14.420 -1.386 6.394 1.00 94.81 86 ARG A C 1
ATOM 674 O O . ARG A 1 86 ? -14.608 -1.521 5.188 1.00 94.81 86 ARG A O 1
ATOM 681 N N . GLU A 1 87 ? -13.239 -1.044 6.902 1.00 94.38 87 GLU A N 1
ATOM 682 C CA . GLU A 1 87 ? -12.051 -0.834 6.068 1.00 94.38 87 GLU A CA 1
ATOM 683 C C . GLU A 1 87 ? -11.627 -2.109 5.327 1.00 94.38 87 GLU A C 1
ATOM 685 O O . GLU A 1 87 ? -11.264 -2.033 4.153 1.00 94.38 87 GLU A O 1
ATOM 690 N N . LEU A 1 88 ? -11.728 -3.275 5.970 1.00 94.44 88 LEU A N 1
ATOM 691 C CA . LEU A 1 88 ? -11.469 -4.572 5.340 1.00 94.44 88 LEU A CA 1
ATOM 692 C C . LEU A 1 88 ? -12.490 -4.883 4.239 1.00 94.44 88 LEU A C 1
ATOM 694 O O . LEU A 1 88 ? -12.100 -5.262 3.137 1.00 94.44 88 LEU A O 1
ATOM 698 N N . GLY A 1 89 ? -13.782 -4.656 4.491 1.00 94.56 89 GLY A N 1
ATOM 699 C CA . GLY A 1 89 ? -14.822 -4.841 3.476 1.00 94.56 89 GLY A CA 1
ATOM 700 C C . GLY A 1 89 ? -14.674 -3.881 2.289 1.00 94.56 89 GLY A C 1
ATOM 701 O O . GLY A 1 89 ? -14.845 -4.273 1.133 1.00 94.56 89 GLY A O 1
ATOM 702 N N . ASP A 1 90 ? -14.307 -2.624 2.550 1.00 95.25 90 ASP A N 1
ATOM 703 C CA . ASP A 1 90 ? -13.998 -1.653 1.500 1.00 95.25 90 ASP A CA 1
ATOM 704 C C . ASP A 1 90 ? -12.754 -2.074 0.694 1.00 95.25 90 ASP A C 1
ATOM 706 O O . ASP A 1 90 ? -12.740 -1.912 -0.530 1.00 95.25 90 ASP A O 1
ATOM 710 N N . PHE A 1 91 ? -11.749 -2.663 1.351 1.00 96.88 91 PHE A N 1
ATOM 711 C CA . PHE A 1 91 ? -10.537 -3.172 0.710 1.00 96.88 91 PHE A CA 1
ATOM 712 C C . PHE A 1 91 ? -10.829 -4.345 -0.223 1.00 96.88 91 PHE A C 1
ATOM 714 O O . PHE A 1 91 ? -10.463 -4.283 -1.395 1.00 96.88 91 PHE A O 1
ATOM 721 N N . GLU A 1 92 ? -11.539 -5.369 0.250 1.00 95.81 92 GLU A N 1
ATOM 722 C CA . GLU A 1 92 ? -11.917 -6.529 -0.570 1.00 95.81 92 GLU A CA 1
ATOM 723 C C . GLU A 1 92 ? -12.765 -6.120 -1.782 1.00 95.81 92 GLU A C 1
ATOM 725 O O . GLU A 1 92 ? -12.618 -6.676 -2.870 1.00 95.81 92 GLU A O 1
ATOM 730 N N . ARG A 1 93 ? -13.614 -5.095 -1.630 1.00 95.81 93 ARG A N 1
ATOM 731 C CA . ARG A 1 93 ? -14.411 -4.554 -2.738 1.00 95.81 93 ARG A CA 1
ATOM 732 C C . ARG A 1 93 ? -13.563 -3.815 -3.776 1.00 95.81 93 ARG A C 1
ATOM 734 O O . ARG A 1 93 ? -13.849 -3.918 -4.967 1.00 95.81 93 ARG A O 1
ATOM 741 N N . LEU A 1 94 ? -12.586 -3.015 -3.348 1.00 95.81 94 LEU A N 1
ATOM 742 C CA . LEU A 1 94 ? -11.756 -2.202 -4.248 1.00 95.81 94 LEU A CA 1
ATOM 743 C C . LEU A 1 94 ? -10.606 -2.992 -4.883 1.00 95.81 94 LEU A C 1
ATOM 745 O O . LEU A 1 94 ? -10.202 -2.682 -6.003 1.00 95.81 94 LEU A O 1
ATOM 749 N N . PHE A 1 95 ? -10.101 -4.009 -4.188 1.00 95.94 95 PHE A N 1
ATOM 750 C CA . PHE A 1 95 ? -8.967 -4.830 -4.603 1.00 95.94 95 PHE A CA 1
ATOM 751 C C . PHE A 1 95 ? -9.325 -6.322 -4.546 1.00 95.94 95 PHE A C 1
ATOM 753 O O . PHE A 1 95 ? -8.712 -7.072 -3.791 1.00 95.94 95 PHE A O 1
ATOM 760 N N . PRO A 1 96 ? -10.286 -6.787 -5.368 1.00 95.38 96 PRO A N 1
ATOM 761 C CA . PRO A 1 96 ? -10.784 -8.164 -5.299 1.00 95.38 96 PRO A CA 1
ATOM 762 C C . PRO A 1 96 ? -9.733 -9.222 -5.664 1.00 95.38 96 PRO A C 1
ATOM 764 O O . PRO A 1 96 ? -9.874 -10.386 -5.304 1.00 95.38 96 PRO A O 1
ATOM 767 N N . GLU A 1 97 ? -8.680 -8.837 -6.387 1.00 94.75 97 GLU A N 1
ATOM 768 C CA . GLU A 1 97 ? -7.582 -9.738 -6.759 1.00 94.75 97 GLU A CA 1
ATOM 769 C C . GLU A 1 97 ? -6.536 -9.905 -5.645 1.00 94.75 97 GLU A C 1
ATOM 771 O O . GLU A 1 97 ? -5.707 -10.814 -5.708 1.00 94.75 97 GLU A O 1
ATOM 776 N N . THR A 1 98 ? -6.572 -9.054 -4.615 1.00 93.75 98 THR A N 1
ATOM 777 C CA . THR A 1 98 ? -5.582 -9.036 -3.538 1.00 93.75 98 THR A CA 1
ATOM 778 C C . THR A 1 98 ? -6.210 -9.526 -2.241 1.00 93.75 98 THR A C 1
ATOM 780 O O .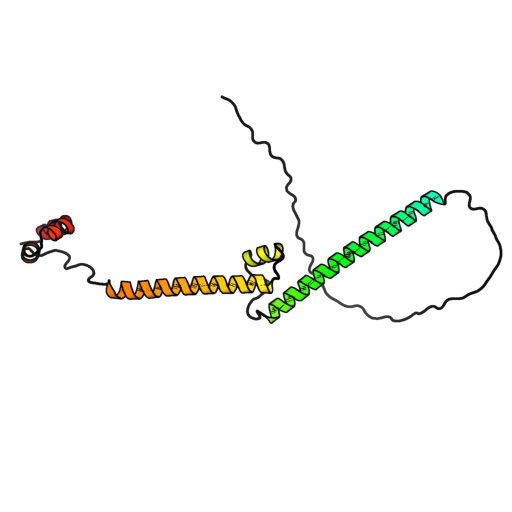 THR A 1 98 ? -7.121 -8.911 -1.696 1.00 93.75 98 THR A O 1
ATOM 783 N N . SER A 1 99 ? -5.670 -10.607 -1.679 1.00 93.31 99 SER A N 1
ATOM 784 C CA . SER A 1 99 ? -6.057 -11.043 -0.335 1.00 93.31 99 SER A CA 1
ATOM 785 C C . SER A 1 99 ? -5.451 -10.122 0.724 1.00 93.31 99 SER A C 1
ATOM 787 O O . SER A 1 99 ? -4.279 -9.756 0.623 1.00 93.31 99 SER A O 1
ATOM 789 N N . VAL A 1 100 ? -6.189 -9.839 1.799 1.00 91.06 100 VAL A N 1
ATOM 790 C CA . VAL A 1 100 ? -5.690 -9.083 2.965 1.00 91.06 100 VAL A CA 1
ATOM 791 C C . VAL A 1 100 ? -4.387 -9.682 3.518 1.00 91.06 100 VAL A C 1
ATOM 793 O O . VAL A 1 100 ? -3.476 -8.952 3.888 1.00 91.06 100 VAL A O 1
ATOM 796 N N . LYS A 1 101 ? -4.233 -11.014 3.486 1.00 92.50 101 LYS A N 1
ATOM 797 C CA . LYS A 1 101 ? -3.008 -11.704 3.940 1.00 92.50 101 LYS A CA 1
ATOM 798 C C . LYS A 1 101 ? -1.796 -11.496 3.028 1.00 92.50 101 LYS A C 1
ATOM 800 O O . LYS A 1 101 ? -0.678 -11.781 3.429 1.00 92.50 101 LYS A O 1
ATOM 805 N N . SER A 1 102 ? -2.026 -11.066 1.790 1.00 94.50 102 SER A N 1
ATOM 806 C CA . SER A 1 102 ? -0.975 -10.785 0.805 1.00 94.50 102 SER A CA 1
ATOM 807 C C . SER A 1 102 ? -0.565 -9.312 0.773 1.00 94.50 102 SER A C 1
ATOM 809 O O . SER A 1 102 ? 0.287 -8.931 -0.028 1.00 94.50 102 SER A O 1
ATOM 811 N N . VAL A 1 103 ? -1.182 -8.480 1.619 1.00 94.88 103 VAL A N 1
ATOM 812 C CA . VAL A 1 103 ? -0.828 -7.069 1.757 1.00 94.88 103 VAL A CA 1
ATOM 813 C C . VAL A 1 103 ? 0.564 -6.967 2.398 1.00 94.88 103 VAL A C 1
ATOM 815 O O . VAL A 1 103 ? 0.761 -7.538 3.469 1.00 94.88 103 VAL A O 1
ATOM 818 N N . PRO A 1 104 ? 1.517 -6.260 1.766 1.00 96.19 104 PRO A N 1
ATOM 819 C CA . PRO A 1 104 ? 2.872 -6.102 2.291 1.00 96.19 104 PRO A CA 1
ATOM 820 C C . PRO A 1 104 ? 2.937 -5.337 3.618 1.00 96.19 104 PRO A C 1
ATOM 822 O O . PRO A 1 104 ? 2.120 -4.448 3.870 1.00 96.19 104 PRO A O 1
ATOM 825 N N . ASP A 1 105 ? 3.964 -5.618 4.422 1.00 95.81 105 ASP A N 1
ATOM 826 C CA . ASP A 1 105 ? 4.175 -5.000 5.739 1.00 95.81 105 ASP A CA 1
ATOM 827 C C . ASP A 1 105 ? 4.302 -3.470 5.668 1.00 95.81 105 ASP A C 1
ATOM 829 O O . ASP A 1 105 ? 3.842 -2.763 6.565 1.00 95.81 105 ASP A O 1
ATOM 833 N N . GLU A 1 106 ? 4.849 -2.915 4.580 1.00 95.94 106 GLU A N 1
ATOM 834 C CA . GLU A 1 106 ? 4.990 -1.461 4.423 1.00 95.94 106 GLU A CA 1
ATOM 835 C C . GLU A 1 106 ? 3.634 -0.750 4.316 1.00 95.94 106 GLU A C 1
ATOM 837 O O . GLU A 1 106 ? 3.513 0.436 4.635 1.00 95.94 106 GLU A O 1
ATOM 842 N N . VAL A 1 107 ? 2.602 -1.459 3.855 1.00 97.00 107 VAL A N 1
ATOM 843 C CA . VAL A 1 107 ? 1.232 -0.942 3.823 1.00 97.00 107 VAL A CA 1
ATOM 844 C C . VAL A 1 107 ? 0.667 -0.918 5.238 1.00 97.00 107 VAL A C 1
ATOM 846 O O . VAL A 1 107 ? 0.111 0.104 5.636 1.00 97.00 107 VAL A O 1
ATOM 849 N N . TRP A 1 108 ? 0.869 -1.983 6.018 1.00 95.25 108 TRP A N 1
ATOM 850 C CA . TRP A 1 108 ? 0.415 -2.063 7.410 1.00 95.25 108 TRP A CA 1
ATOM 851 C C . TRP A 1 108 ? 1.061 -1.000 8.300 1.00 95.25 108 TRP A C 1
ATOM 853 O O . TRP A 1 108 ? 0.356 -0.343 9.059 1.00 95.25 108 TRP A O 1
ATOM 863 N N . GLN A 1 109 ? 2.349 -0.707 8.112 1.00 96.56 109 GLN A N 1
ATOM 864 C CA . GLN A 1 109 ? 3.023 0.395 8.814 1.00 96.56 109 GLN A CA 1
ATOM 865 C C . GLN A 1 109 ? 2.365 1.761 8.550 1.00 96.56 109 GLN A C 1
ATOM 867 O O . GLN A 1 109 ? 2.243 2.593 9.448 1.00 96.56 109 GLN A O 1
ATOM 872 N N . LYS A 1 110 ? 1.901 2.017 7.317 1.00 95.25 110 LYS A N 1
ATOM 873 C CA . LYS A 1 110 ? 1.161 3.252 6.997 1.00 95.25 110 LYS A CA 1
ATOM 874 C C . LYS A 1 110 ? -0.216 3.269 7.670 1.00 95.25 110 LYS A C 1
ATOM 876 O O . LYS A 1 110 ? -0.672 4.340 8.069 1.00 95.25 110 LYS A O 1
ATOM 881 N N . VAL A 1 111 ? -0.852 2.105 7.813 1.00 95.06 111 VAL A N 1
ATOM 882 C CA . VAL A 1 111 ? -2.139 1.954 8.510 1.00 95.06 111 VAL A CA 1
ATOM 883 C C . VAL A 1 111 ? -2.003 2.208 10.006 1.00 95.06 111 VAL A C 1
ATOM 885 O O . VAL A 1 111 ? -2.795 2.967 10.560 1.00 95.06 111 VAL A O 1
ATOM 888 N N . GLU A 1 112 ? -0.953 1.691 10.641 1.00 93.62 112 GLU A N 1
ATOM 889 C CA . GLU A 1 112 ? -0.605 2.018 12.032 1.00 93.62 112 GLU A CA 1
ATOM 890 C C . GLU A 1 112 ? -0.359 3.524 12.223 1.00 93.62 112 GLU A C 1
ATOM 892 O O . GLU A 1 112 ? -0.721 4.098 13.249 1.00 93.62 112 GLU A O 1
ATOM 897 N N . GLY A 1 113 ? 0.174 4.194 11.197 1.00 93.12 113 GLY A N 1
ATOM 898 C CA . GLY A 1 113 ? 0.311 5.652 11.136 1.00 93.12 113 GLY A CA 1
ATOM 899 C C . GLY A 1 113 ? -0.998 6.429 10.920 1.00 93.12 113 GLY A C 1
ATOM 900 O O . GLY A 1 113 ? -0.961 7.655 10.815 1.00 93.12 113 GLY A O 1
ATOM 901 N N . GLY A 1 114 ? -2.146 5.751 10.834 1.00 93.25 114 GLY A N 1
ATOM 902 C CA . GLY A 1 114 ? -3.472 6.353 10.675 1.00 93.25 114 GLY A CA 1
ATOM 903 C C . GLY A 1 114 ? -3.933 6.548 9.227 1.00 93.25 114 GLY A C 1
ATOM 904 O O . GLY A 1 114 ? -4.947 7.210 8.996 1.00 93.25 114 GLY A O 1
ATOM 905 N N . VAL A 1 115 ? -3.220 6.002 8.238 1.00 95.19 115 VAL A N 1
ATOM 906 C CA . VAL A 1 115 ? -3.659 6.032 6.833 1.00 95.19 115 VAL A CA 1
ATOM 907 C C . VAL A 1 115 ? -4.661 4.898 6.584 1.00 95.19 115 VAL A C 1
ATOM 909 O O . VAL A 1 115 ? -4.340 3.753 6.870 1.00 95.19 115 VAL A O 1
ATOM 912 N N . PRO A 1 116 ? -5.839 5.145 5.985 1.00 95.50 116 PRO A N 1
ATOM 913 C CA . PRO A 1 116 ? -6.787 4.070 5.684 1.00 95.50 116 PRO A CA 1
ATOM 914 C C . PRO A 1 116 ? -6.177 2.979 4.791 1.00 95.50 116 PRO A C 1
ATOM 916 O O . PRO A 1 116 ? -5.489 3.301 3.813 1.00 95.50 116 PRO A O 1
ATOM 919 N N . LEU A 1 117 ? -6.491 1.705 5.058 1.00 95.88 117 LEU A N 1
ATOM 920 C CA . LEU A 1 117 ? -5.900 0.544 4.366 1.00 95.88 117 LEU A CA 1
ATOM 921 C C . LEU A 1 117 ? -5.969 0.650 2.835 1.00 95.88 117 LEU A C 1
ATOM 923 O O . LEU A 1 117 ? -4.968 0.479 2.136 1.00 95.88 117 LEU A O 1
ATOM 927 N N . CYS A 1 118 ? -7.139 1.013 2.307 1.00 96.56 118 CYS A N 1
ATOM 928 C CA . CYS A 1 118 ? -7.349 1.175 0.867 1.00 96.56 118 CYS A CA 1
ATOM 929 C C . CYS A 1 118 ? -6.429 2.241 0.252 1.00 96.56 118 CYS A C 1
ATOM 931 O O . CYS A 1 118 ? -5.903 2.056 -0.845 1.00 96.56 118 CYS A O 1
ATOM 933 N N . ALA A 1 119 ? -6.229 3.360 0.953 1.00 96.56 119 ALA A N 1
ATOM 934 C CA . ALA A 1 119 ? -5.387 4.451 0.478 1.00 96.56 119 ALA A CA 1
ATOM 935 C C . ALA A 1 119 ? -3.903 4.065 0.530 1.00 96.56 119 ALA A C 1
ATOM 937 O O . ALA A 1 119 ? -3.173 4.297 -0.435 1.00 96.56 119 ALA A O 1
ATOM 938 N N . ALA A 1 120 ? -3.470 3.434 1.623 1.00 97.25 120 ALA A N 1
ATOM 939 C CA . ALA A 1 120 ? -2.102 2.961 1.785 1.00 97.25 120 ALA A CA 1
ATOM 940 C C . ALA A 1 120 ? -1.720 1.952 0.688 1.00 97.25 120 ALA A C 1
ATOM 942 O O . ALA A 1 120 ? -0.679 2.103 0.042 1.00 97.25 120 ALA A O 1
ATOM 943 N N . TYR A 1 121 ? -2.596 0.982 0.410 1.00 97.44 121 TYR A N 1
ATOM 944 C CA . TYR A 1 121 ? -2.365 -0.016 -0.632 1.00 97.44 121 TYR A CA 1
ATOM 945 C C . TYR A 1 121 ? -2.396 0.581 -2.047 1.00 97.44 121 TYR A C 1
ATOM 947 O O . TYR A 1 121 ? -1.547 0.254 -2.875 1.00 97.44 121 TYR A O 1
ATOM 955 N N . ALA A 1 122 ? -3.311 1.515 -2.327 1.00 96.94 122 ALA A N 1
ATOM 956 C CA . ALA A 1 122 ? -3.358 2.204 -3.618 1.00 96.94 122 ALA A CA 1
ATOM 957 C C . ALA A 1 122 ? -2.051 2.956 -3.927 1.00 96.94 122 ALA A C 1
ATOM 959 O O . ALA A 1 122 ? -1.572 2.944 -5.065 1.00 96.94 122 ALA A O 1
ATOM 960 N N . LEU A 1 123 ? -1.462 3.603 -2.915 1.00 96.44 123 LEU A N 1
ATOM 961 C CA . LEU A 1 123 ? -0.165 4.268 -3.046 1.00 96.44 123 LEU A CA 1
ATOM 962 C C . LEU A 1 123 ? 0.956 3.260 -3.310 1.00 96.44 123 LEU A C 1
ATOM 964 O O . LEU A 1 123 ? 1.755 3.480 -4.219 1.00 96.44 123 LEU A O 1
ATOM 968 N N . TYR A 1 124 ? 0.972 2.142 -2.582 1.00 96.88 124 TYR A N 1
ATOM 969 C CA . TYR A 1 124 ? 1.942 1.067 -2.787 1.00 96.88 124 TYR A CA 1
ATOM 970 C C . TYR A 1 124 ? 1.893 0.505 -4.217 1.00 96.88 124 TYR A C 1
ATOM 972 O O . TYR A 1 124 ? 2.913 0.451 -4.905 1.00 96.88 124 TYR A O 1
ATOM 980 N N . GLU A 1 125 ? 0.707 0.145 -4.712 1.00 96.12 125 GLU A N 1
ATOM 981 C CA . GLU A 1 125 ? 0.550 -0.399 -6.066 1.00 96.12 125 GLU A CA 1
ATOM 982 C C . GLU A 1 125 ? 0.975 0.612 -7.139 1.00 96.12 125 GLU A C 1
ATOM 984 O O . GLU A 1 125 ? 1.579 0.246 -8.152 1.00 96.12 125 GLU A O 1
ATOM 989 N N . ARG A 1 126 ? 0.724 1.906 -6.911 1.00 96.75 126 ARG A N 1
ATOM 990 C CA . ARG A 1 126 ? 1.209 2.969 -7.796 1.00 96.75 126 ARG A CA 1
ATOM 991 C C . ARG A 1 126 ? 2.736 3.042 -7.805 1.00 96.75 126 ARG A C 1
ATOM 993 O O . ARG A 1 126 ? 3.321 3.094 -8.885 1.00 96.75 126 ARG A O 1
ATOM 1000 N N . GLU A 1 127 ? 3.376 3.066 -6.640 1.00 96.06 127 GLU A N 1
ATOM 1001 C CA . GLU A 1 127 ? 4.838 3.127 -6.510 1.00 96.06 127 GLU A CA 1
ATOM 1002 C C . GLU A 1 127 ? 5.504 1.914 -7.169 1.00 96.06 127 GLU A C 1
ATOM 1004 O O . GLU A 1 127 ? 6.418 2.070 -7.982 1.00 96.06 127 GLU A O 1
ATOM 1009 N N . LYS A 1 128 ? 4.973 0.716 -6.918 1.00 95.69 128 LYS A N 1
ATOM 1010 C CA . LYS A 1 128 ? 5.415 -0.537 -7.538 1.00 95.69 128 LYS A CA 1
ATOM 1011 C C . LYS A 1 128 ? 5.320 -0.493 -9.063 1.00 95.69 128 LYS A C 1
ATOM 1013 O O . LYS A 1 128 ? 6.289 -0.829 -9.745 1.00 95.69 128 LYS A O 1
ATOM 1018 N N . LYS A 1 129 ? 4.193 -0.028 -9.615 1.00 96.31 129 LYS A N 1
ATOM 1019 C CA . LYS A 1 129 ? 4.019 0.129 -11.071 1.00 96.31 129 LYS A CA 1
ATOM 1020 C C . LYS A 1 129 ? 4.999 1.136 -11.664 1.00 96.31 129 LYS A C 1
ATOM 1022 O O . LYS A 1 129 ? 5.562 0.881 -12.724 1.00 96.31 129 LYS A O 1
ATOM 1027 N N . LEU A 1 130 ? 5.236 2.261 -10.989 1.00 96.44 130 LEU A N 1
ATOM 1028 C CA . LEU A 1 130 ? 6.210 3.258 -11.440 1.00 96.44 130 LEU A CA 1
ATOM 1029 C C . LEU A 1 130 ? 7.632 2.691 -11.455 1.00 96.44 130 LEU A C 1
ATOM 1031 O O . LEU A 1 130 ? 8.336 2.852 -12.451 1.00 96.44 130 LEU A O 1
ATOM 1035 N N . ALA A 1 131 ? 8.032 1.984 -10.399 1.00 95.50 131 ALA A N 1
ATOM 1036 C CA . ALA A 1 131 ? 9.336 1.333 -10.327 1.00 95.50 131 ALA A CA 1
ATOM 1037 C C . ALA A 1 131 ? 9.508 0.280 -11.434 1.00 95.50 131 ALA A C 1
ATOM 1039 O O . ALA A 1 131 ? 10.538 0.249 -12.108 1.00 95.50 131 ALA A O 1
ATOM 1040 N N . GLN A 1 132 ? 8.479 -0.538 -11.677 1.00 96.19 132 GLN A N 1
ATOM 1041 C CA . GLN A 1 132 ? 8.493 -1.545 -12.737 1.00 96.19 132 GLN A CA 1
ATOM 1042 C C . GLN A 1 132 ? 8.584 -0.913 -14.132 1.00 96.19 132 GLN A C 1
ATOM 1044 O O . GLN A 1 132 ? 9.389 -1.350 -14.952 1.00 96.19 132 GLN A O 1
ATOM 1049 N N . ASN A 1 133 ? 7.806 0.138 -14.400 1.00 96.56 133 ASN A N 1
ATOM 1050 C CA . ASN A 1 133 ? 7.860 0.859 -15.671 1.00 96.56 133 ASN A CA 1
ATOM 1051 C C . ASN A 1 133 ? 9.239 1.478 -15.900 1.00 96.56 133 ASN A C 1
ATOM 1053 O O . ASN A 1 133 ? 9.810 1.314 -16.975 1.00 96.56 133 ASN A O 1
ATOM 1057 N N . HIS A 1 134 ? 9.814 2.104 -14.874 1.00 95.88 134 HIS A N 1
ATOM 1058 C CA . HIS A 1 134 ? 11.149 2.681 -14.960 1.00 95.88 134 HIS A CA 1
ATOM 1059 C C . HIS A 1 134 ? 12.224 1.622 -15.251 1.00 95.88 134 HIS A C 1
ATOM 1061 O O . HIS A 1 134 ? 13.069 1.808 -16.130 1.00 95.88 134 HIS A O 1
ATOM 1067 N N . ALA A 1 135 ? 12.165 0.472 -14.573 1.00 95.00 135 ALA A N 1
ATOM 1068 C CA . ALA A 1 135 ? 13.060 -0.649 -14.845 1.00 95.00 135 ALA A CA 1
ATOM 1069 C C . ALA A 1 135 ? 12.899 -1.171 -16.285 1.00 95.00 135 ALA A C 1
ATOM 1071 O O . ALA A 1 135 ? 13.890 -1.410 -16.977 1.00 95.00 135 ALA A O 1
ATOM 1072 N N . ASN A 1 136 ? 11.661 -1.289 -16.770 1.00 95.56 136 ASN A N 1
ATOM 1073 C CA . ASN A 1 136 ? 11.368 -1.713 -18.139 1.00 95.56 136 ASN A CA 1
ATOM 1074 C C . ASN A 1 136 ? 11.890 -0.714 -19.180 1.00 95.56 136 ASN A C 1
ATOM 1076 O O . ASN A 1 136 ? 12.458 -1.128 -20.192 1.00 95.56 136 ASN A O 1
ATOM 1080 N N . GLU A 1 137 ? 11.756 0.590 -18.939 1.00 95.06 137 GLU A N 1
ATOM 1081 C CA . GLU A 1 137 ? 12.300 1.641 -19.804 1.00 95.06 137 GLU A CA 1
ATOM 1082 C C . GLU A 1 137 ? 13.826 1.564 -19.894 1.00 95.06 137 GLU A C 1
ATOM 1084 O O . GLU A 1 137 ? 14.386 1.599 -20.994 1.00 95.06 137 GLU A O 1
ATOM 1089 N N . ILE A 1 138 ? 14.507 1.401 -18.755 1.00 93.75 138 ILE A N 1
ATOM 1090 C CA . ILE A 1 138 ? 15.963 1.228 -18.710 1.00 93.75 138 ILE A CA 1
ATOM 1091 C C . ILE A 1 138 ? 16.371 -0.044 -19.451 1.00 93.75 138 ILE A C 1
ATOM 1093 O O . ILE A 1 138 ? 17.284 0.000 -20.271 1.00 93.75 138 ILE A O 1
ATOM 1097 N N . ASN A 1 139 ? 15.684 -1.163 -19.228 1.00 92.12 139 ASN A N 1
ATOM 1098 C CA . ASN A 1 139 ? 15.980 -2.426 -19.904 1.00 92.12 139 ASN A CA 1
ATOM 1099 C C . ASN A 1 139 ? 15.741 -2.339 -21.416 1.00 92.12 139 ASN A C 1
ATOM 1101 O O . ASN A 1 139 ? 16.525 -2.871 -22.201 1.00 92.12 139 ASN A O 1
ATOM 1105 N N . THR A 1 140 ? 14.710 -1.617 -21.850 1.00 92.25 140 THR A N 1
ATOM 1106 C CA . THR A 1 140 ? 14.428 -1.373 -23.273 1.00 92.25 140 THR A CA 1
ATOM 1107 C C . THR A 1 140 ? 15.506 -0.484 -23.901 1.00 92.25 140 THR A C 1
ATOM 1109 O O . THR A 1 140 ? 16.021 -0.765 -24.986 1.00 92.25 140 THR A O 1
ATOM 1112 N N . ARG A 1 141 ? 15.932 0.569 -23.196 1.00 90.56 141 ARG A N 1
ATOM 1113 C CA . ARG A 1 141 ? 17.047 1.423 -23.626 1.00 90.56 141 ARG A CA 1
ATOM 1114 C C . ARG A 1 141 ? 18.364 0.650 -23.685 1.00 90.56 141 ARG A C 1
ATOM 1116 O O . ARG A 1 141 ? 19.098 0.752 -24.660 1.00 90.56 141 ARG A O 1
ATOM 1123 N N . ASN A 1 142 ? 18.659 -0.150 -22.671 1.00 88.81 142 ASN A N 1
ATOM 1124 C CA . ASN A 1 142 ? 19.876 -0.948 -22.618 1.00 88.81 142 ASN A CA 1
ATOM 1125 C C . ASN A 1 142 ? 19.871 -2.043 -23.679 1.00 88.81 142 ASN A C 1
ATOM 1127 O O . ASN A 1 142 ? 20.891 -2.233 -24.324 1.00 88.81 142 ASN A O 1
ATOM 1131 N N . SER A 1 143 ? 18.749 -2.726 -23.912 1.00 86.38 143 SER A N 1
ATOM 1132 C CA . SER A 1 143 ? 18.647 -3.752 -24.958 1.00 86.38 143 SER A CA 1
ATOM 1133 C C . SER A 1 143 ? 18.793 -3.161 -26.360 1.00 86.38 143 SER A C 1
ATOM 1135 O O . SER A 1 143 ? 19.540 -3.713 -27.159 1.00 86.38 143 SER A O 1
ATOM 1137 N N . SER A 1 144 ? 18.180 -2.010 -26.653 1.00 83.31 144 SER A N 1
ATOM 1138 C CA . SER A 1 144 ? 18.380 -1.302 -27.931 1.00 83.31 144 SER A CA 1
ATOM 1139 C C . SER A 1 144 ? 19.823 -0.813 -28.129 1.00 83.31 144 SER A C 1
ATOM 1141 O O . SER A 1 144 ? 20.388 -0.984 -29.210 1.00 83.31 144 SER A O 1
ATOM 1143 N N . LEU A 1 145 ? 20.464 -0.270 -27.089 1.00 80.19 145 LEU A N 1
ATOM 1144 C CA . LEU A 1 145 ? 21.873 0.139 -27.144 1.00 80.19 145 LEU A CA 1
ATOM 1145 C C . LEU A 1 145 ? 22.830 -1.061 -27.228 1.00 80.19 145 LEU A C 1
ATOM 1147 O O . LEU A 1 145 ? 23.823 -1.010 -27.953 1.00 80.19 145 LEU A O 1
ATOM 1151 N N . ALA A 1 146 ? 22.531 -2.148 -26.518 1.00 68.88 146 ALA A N 1
ATOM 1152 C CA . ALA A 1 146 ? 23.301 -3.387 -26.546 1.00 68.88 146 ALA A CA 1
ATOM 1153 C C . ALA A 1 146 ? 23.153 -4.111 -27.890 1.00 68.88 146 ALA A C 1
ATOM 1155 O O . ALA A 1 146 ? 24.141 -4.630 -28.401 1.00 68.88 146 ALA A O 1
ATOM 1156 N N . ALA A 1 147 ? 21.975 -4.067 -28.521 1.00 61.16 147 ALA A N 1
ATOM 1157 C CA . ALA A 1 147 ? 21.757 -4.597 -29.867 1.00 61.16 147 ALA A CA 1
ATOM 1158 C C . ALA A 1 147 ? 22.611 -3.870 -30.924 1.00 61.16 147 ALA A C 1
ATOM 1160 O O . ALA A 1 147 ? 23.086 -4.498 -31.865 1.00 61.16 147 ALA A O 1
ATOM 1161 N N . GLY A 1 148 ? 22.877 -2.570 -30.742 1.00 54.97 148 GLY A N 1
ATOM 1162 C CA . GLY A 1 148 ? 23.790 -1.800 -31.597 1.00 54.97 148 GLY A CA 1
ATOM 1163 C C . GLY A 1 148 ? 25.280 -1.965 -31.264 1.00 54.97 148 GLY A C 1
ATOM 1164 O O . GLY A 1 148 ? 26.132 -1.583 -32.065 1.00 54.97 148 GLY A O 1
ATOM 1165 N N . LYS A 1 149 ? 25.612 -2.531 -30.094 1.00 51.34 149 LYS A N 1
ATOM 1166 C CA . LYS A 1 149 ? 26.989 -2.686 -29.596 1.00 51.34 149 LYS A CA 1
ATOM 1167 C C . LYS A 1 149 ? 27.360 -4.128 -29.236 1.00 51.34 149 LYS A C 1
ATOM 1169 O O . LYS A 1 149 ? 28.371 -4.347 -28.582 1.00 51.34 149 LYS A O 1
ATOM 1174 N N . ALA A 1 150 ? 26.657 -5.109 -29.798 1.00 49.66 150 ALA A N 1
ATOM 1175 C CA . ALA A 1 150 ? 27.262 -6.373 -30.221 1.00 49.66 150 ALA A CA 1
ATOM 1176 C C . ALA A 1 150 ? 28.044 -6.152 -31.536 1.00 49.66 150 ALA A C 1
ATOM 1178 O O . ALA A 1 150 ? 27.959 -6.918 -32.493 1.00 49.66 150 ALA A O 1
ATOM 1179 N N . GLY A 1 151 ? 28.778 -5.039 -31.617 1.00 47.75 151 GLY A N 1
ATOM 1180 C CA . GLY A 1 151 ? 29.712 -4.784 -32.695 1.00 47.75 151 GLY A CA 1
ATOM 1181 C C . GLY A 1 151 ? 30.903 -5.688 -32.460 1.00 47.75 151 GLY A C 1
ATOM 1182 O O . GLY A 1 151 ? 31.668 -5.418 -31.544 1.00 47.75 151 GLY A O 1
ATOM 1183 N N . LYS A 1 152 ? 31.004 -6.750 -33.269 1.00 46.72 152 LYS A N 1
ATOM 1184 C CA . LYS A 1 152 ? 32.150 -7.660 -33.349 1.00 46.72 152 LYS A CA 1
ATOM 1185 C C . LYS A 1 152 ? 32.686 -8.036 -31.968 1.00 46.72 152 LYS A C 1
ATOM 1187 O O . LYS A 1 152 ? 33.630 -7.430 -31.466 1.00 46.72 152 LYS A O 1
ATOM 1192 N N . GLY A 1 153 ? 32.133 -9.107 -31.402 1.00 45.22 153 GLY A N 1
ATOM 1193 C CA . GLY A 1 153 ? 32.990 -9.997 -30.633 1.00 45.22 153 GLY A CA 1
ATOM 1194 C C . GLY A 1 153 ? 34.222 -10.276 -31.489 1.00 45.22 153 GLY A C 1
ATOM 1195 O O . GLY A 1 153 ? 34.113 -10.877 -32.555 1.00 45.22 153 GLY A O 1
ATOM 1196 N N . ASP A 1 154 ? 35.316 -9.628 -31.104 1.00 44.25 154 ASP A N 1
ATOM 1197 C CA . ASP A 1 154 ? 36.645 -10.200 -31.000 1.00 44.25 154 ASP A CA 1
ATOM 1198 C C . ASP A 1 154 ? 36.831 -11.382 -31.964 1.00 44.25 154 ASP A C 1
ATOM 1200 O O . ASP A 1 154 ? 36.460 -12.515 -31.685 1.00 44.25 154 ASP A O 1
ATOM 1204 N N . SER A 1 155 ? 37.193 -11.074 -33.206 1.00 49.12 155 SER A N 1
ATOM 1205 C CA . SER A 1 155 ? 38.587 -11.107 -33.659 1.00 49.12 155 SER A CA 1
ATOM 1206 C C . SER A 1 155 ? 38.960 -12.501 -34.147 1.00 49.12 155 SER A C 1
ATOM 1208 O O . SER A 1 155 ? 38.865 -13.459 -33.381 1.00 49.12 155 SER A O 1
ATOM 1210 N N . GLU A 1 156 ? 39.507 -12.602 -35.361 1.00 56.38 156 GLU A N 1
ATOM 1211 C CA . GLU A 1 156 ? 40.602 -13.548 -35.554 1.00 56.38 156 GLU A CA 1
ATOM 1212 C C . GLU A 1 156 ? 41.486 -13.476 -34.299 1.00 56.38 156 GLU A C 1
ATOM 1214 O O . GLU A 1 156 ? 41.923 -12.397 -33.895 1.00 56.38 156 GLU A O 1
ATOM 1219 N N . GLU A 1 157 ? 41.660 -14.611 -33.624 1.00 71.19 157 GLU A N 1
ATOM 1220 C CA . GLU A 1 157 ? 42.300 -14.736 -32.305 1.00 71.19 157 GLU A CA 1
ATOM 1221 C C . GLU A 1 157 ? 43.701 -14.085 -32.259 1.00 71.19 157 GLU A C 1
ATOM 1223 O O . GLU A 1 157 ? 44.232 -13.767 -31.192 1.00 71.19 157 GLU A O 1
ATOM 1228 N N . TYR A 1 158 ? 44.259 -13.797 -33.437 1.00 81.06 158 TYR A N 1
ATOM 1229 C CA . TYR A 1 158 ? 45.543 -13.171 -33.657 1.00 81.06 158 TYR A CA 1
ATOM 1230 C C . TYR A 1 158 ? 45.485 -12.139 -34.791 1.00 81.06 158 TYR A C 1
ATOM 1232 O O . TYR A 1 158 ? 44.873 -12.366 -35.830 1.00 81.06 158 TYR A O 1
ATOM 1240 N N . PHE A 1 159 ? 46.200 -11.028 -34.617 1.00 86.38 159 PHE A N 1
ATOM 1241 C CA . PHE A 1 159 ? 46.434 -10.042 -35.668 1.00 86.38 159 PHE A CA 1
ATOM 1242 C C . PHE A 1 159 ? 47.459 -10.557 -36.675 1.00 86.38 159 PHE A C 1
ATOM 1244 O O . PHE A 1 159 ? 48.495 -11.100 -36.285 1.00 86.38 159 PHE A O 1
ATOM 1251 N N . SER A 1 160 ? 47.225 -10.335 -37.966 1.00 85.75 160 SER A N 1
ATOM 1252 C CA . SER A 1 160 ? 48.226 -10.634 -39.000 1.00 85.75 160 SER A CA 1
ATOM 1253 C C . SER A 1 160 ? 49.312 -9.542 -39.085 1.00 85.75 160 SER A C 1
ATOM 1255 O O . SER A 1 160 ? 49.058 -8.392 -38.711 1.00 85.75 160 SER A O 1
ATOM 1257 N N . PRO A 1 161 ? 50.513 -9.836 -39.623 1.00 87.06 161 PRO A N 1
ATOM 1258 C CA . PRO A 1 161 ? 51.568 -8.828 -39.788 1.00 87.06 161 PRO A CA 1
ATOM 1259 C C . PRO A 1 161 ? 51.119 -7.600 -40.596 1.00 87.06 161 PRO A C 1
ATOM 1261 O O . PRO A 1 161 ? 51.433 -6.460 -40.252 1.00 87.06 161 PRO A O 1
ATOM 1264 N N . GLU A 1 162 ? 50.349 -7.827 -41.662 1.00 85.31 162 GLU A N 1
ATOM 1265 C CA . GLU A 1 162 ? 49.848 -6.767 -42.544 1.00 85.31 162 GLU A CA 1
ATOM 1266 C C . GLU A 1 162 ? 48.732 -5.942 -41.898 1.00 85.31 162 GLU A C 1
ATOM 1268 O O . GLU A 1 162 ? 48.510 -4.783 -42.243 1.00 85.31 162 GLU A O 1
ATOM 1273 N N . GLU A 1 163 ? 48.013 -6.514 -40.939 1.00 85.12 163 GLU A N 1
ATOM 1274 C CA . GLU A 1 163 ? 47.022 -5.792 -40.152 1.00 85.12 163 GLU A CA 1
ATOM 1275 C C . GLU A 1 163 ? 47.689 -4.859 -39.144 1.00 85.12 163 GLU A C 1
ATOM 1277 O O . GLU A 1 163 ? 47.365 -3.676 -39.115 1.00 85.12 163 GLU A O 1
ATOM 1282 N N . VAL A 1 164 ? 48.705 -5.338 -38.420 1.00 89.00 164 VAL A N 1
ATOM 1283 C CA . VAL A 1 164 ? 49.469 -4.513 -37.469 1.00 89.00 164 VAL A CA 1
ATOM 1284 C C . VAL A 1 164 ? 50.170 -3.344 -38.166 1.00 89.00 164 VAL A C 1
ATOM 1286 O O . VAL A 1 164 ? 50.190 -2.241 -37.626 1.00 89.00 164 VAL A O 1
ATOM 1289 N N . LYS A 1 165 ? 50.683 -3.535 -39.390 1.00 89.25 165 LYS A N 1
ATOM 1290 C CA . LYS A 1 165 ? 51.275 -2.446 -40.194 1.00 89.25 165 LYS A CA 1
ATOM 1291 C C . LYS A 1 165 ? 50.289 -1.335 -40.557 1.00 89.25 165 LYS A C 1
ATOM 1293 O O . LYS A 1 165 ? 50.714 -0.210 -40.800 1.00 89.25 165 LYS A O 1
ATOM 1298 N N . ARG A 1 166 ? 48.996 -1.649 -40.642 1.00 91.94 166 ARG A N 1
ATOM 1299 C CA . ARG A 1 166 ? 47.936 -0.693 -40.994 1.00 91.94 166 ARG A CA 1
ATOM 1300 C C . ARG A 1 166 ? 47.320 -0.011 -39.772 1.00 91.94 166 ARG A C 1
ATOM 1302 O O . ARG A 1 166 ? 46.525 0.907 -39.946 1.00 91.94 166 ARG A O 1
ATOM 1309 N N . MET A 1 167 ? 47.684 -0.434 -38.561 1.00 89.50 167 MET A N 1
ATOM 1310 C CA . MET A 1 167 ? 47.185 0.163 -37.325 1.00 89.50 167 MET A CA 1
ATOM 1311 C C . MET A 1 167 ? 47.854 1.502 -37.029 1.00 89.50 167 MET A C 1
ATOM 1313 O O . MET A 1 167 ? 49.047 1.702 -37.262 1.00 89.50 167 MET A O 1
ATOM 1317 N N . SER A 1 168 ? 47.091 2.409 -36.425 1.00 92.56 168 SER A N 1
ATOM 1318 C CA . SER A 1 168 ? 47.650 3.631 -35.859 1.00 92.56 168 SER A CA 1
ATOM 1319 C C . SER A 1 168 ? 48.464 3.340 -34.593 1.00 92.56 168 SER A C 1
ATOM 1321 O O . SER A 1 168 ? 48.237 2.364 -33.879 1.00 92.56 168 SER A O 1
ATOM 1323 N N . GLN A 1 169 ? 49.376 4.247 -34.239 1.00 89.00 169 GLN A N 1
ATOM 1324 C CA . GLN A 1 169 ? 50.202 4.115 -33.031 1.00 89.00 169 GLN A CA 1
ATOM 1325 C C . GLN A 1 169 ? 49.367 4.002 -31.741 1.00 89.00 169 GLN A C 1
ATOM 1327 O O . GLN A 1 169 ? 49.739 3.285 -30.811 1.00 89.00 169 GLN A O 1
ATOM 1332 N N . LYS A 1 170 ? 48.212 4.676 -31.697 1.00 90.69 170 LYS A N 1
ATOM 1333 C CA . LYS A 1 170 ? 47.271 4.613 -30.573 1.00 90.69 170 LYS A CA 1
ATOM 1334 C C . LYS A 1 170 ? 46.618 3.231 -30.461 1.00 90.69 170 LYS A C 1
ATOM 1336 O O . LYS A 1 170 ? 46.497 2.703 -29.358 1.00 90.69 170 LYS A O 1
ATOM 1341 N N . GLU A 1 171 ? 46.238 2.636 -31.588 1.00 86.44 171 GLU A N 1
ATOM 1342 C CA . GLU A 1 171 ? 45.656 1.290 -31.636 1.00 86.44 171 GLU A CA 1
ATOM 1343 C C . GLU A 1 171 ? 46.686 0.210 -31.314 1.00 86.44 171 GLU A C 1
ATOM 1345 O O . GLU A 1 171 ? 46.363 -0.729 -30.591 1.00 86.44 171 GLU A O 1
ATOM 1350 N N . VAL A 1 172 ? 47.934 0.361 -31.768 1.00 89.19 172 VAL A N 1
ATOM 1351 C CA . VAL A 1 172 ? 49.032 -0.552 -31.412 1.00 89.19 172 VAL A CA 1
ATOM 1352 C C . VAL A 1 172 ? 49.289 -0.537 -29.908 1.00 89.19 172 VAL A C 1
ATOM 1354 O O . VAL A 1 172 ? 49.471 -1.594 -29.311 1.00 89.19 172 VAL A O 1
ATOM 1357 N N . HIS A 1 173 ? 49.272 0.641 -29.277 1.00 89.69 173 HIS A N 1
ATOM 1358 C CA . HIS A 1 173 ? 49.450 0.755 -27.829 1.00 89.69 173 HIS A CA 1
ATOM 1359 C C . HIS A 1 173 ? 48.308 0.079 -27.058 1.00 89.69 173 HIS A C 1
ATOM 1361 O O . HIS A 1 173 ? 48.556 -0.670 -26.116 1.00 89.69 173 HIS A O 1
ATOM 1367 N N . TRP A 1 174 ? 47.064 0.293 -27.491 1.00 89.31 174 TRP A N 1
ATOM 1368 C CA . TRP A 1 174 ? 45.883 -0.288 -26.852 1.00 89.31 174 TRP A CA 1
ATOM 1369 C C . TRP A 1 174 ? 45.804 -1.816 -27.031 1.00 89.31 174 TRP A C 1
ATOM 1371 O O . TRP A 1 174 ? 45.441 -2.531 -26.102 1.00 89.31 174 TRP A O 1
ATOM 1381 N N . ASN A 1 175 ? 46.229 -2.332 -28.190 1.00 89.44 175 ASN A N 1
ATOM 1382 C CA . ASN A 1 175 ? 46.202 -3.759 -28.533 1.00 89.44 175 ASN A CA 1
ATOM 1383 C C . ASN A 1 175 ? 47.535 -4.492 -28.299 1.00 89.44 175 ASN A C 1
ATOM 1385 O O . ASN A 1 175 ? 47.694 -5.643 -28.715 1.00 89.44 175 ASN A O 1
ATOM 1389 N N . PHE A 1 176 ? 48.505 -3.856 -27.638 1.00 88.06 176 PHE A N 1
ATOM 1390 C CA . PHE A 1 176 ? 49.892 -4.322 -27.574 1.00 88.06 176 PHE A CA 1
ATOM 1391 C C . PHE A 1 176 ? 50.033 -5.772 -27.085 1.00 88.06 176 PHE A C 1
ATOM 1393 O O . PHE A 1 176 ? 50.724 -6.580 -27.707 1.00 88.06 176 PHE A O 1
ATOM 1400 N N . SER A 1 177 ? 49.335 -6.134 -26.004 1.00 87.50 177 SER A N 1
ATOM 1401 C CA . SER A 1 177 ? 49.375 -7.489 -25.436 1.00 87.50 177 SER A CA 1
ATOM 1402 C C . SER A 1 177 ? 48.867 -8.553 -26.414 1.00 87.50 177 SER A C 1
ATOM 1404 O O . SER A 1 177 ? 49.426 -9.648 -26.487 1.00 87.50 177 SER A O 1
ATOM 1406 N N . LYS A 1 178 ? 47.845 -8.225 -27.210 1.00 87.00 178 LYS A N 1
ATOM 1407 C CA . LYS A 1 178 ? 47.247 -9.131 -28.195 1.00 87.00 178 LYS A CA 1
ATOM 1408 C C . LYS A 1 178 ? 48.117 -9.254 -29.445 1.00 87.00 178 LYS A C 1
ATOM 1410 O O . LYS A 1 178 ? 48.377 -10.366 -29.900 1.00 87.00 178 LYS A O 1
ATOM 1415 N N . ILE A 1 179 ? 48.680 -8.144 -29.925 1.00 89.44 179 ILE A N 1
ATOM 1416 C CA . ILE A 1 179 ? 49.670 -8.128 -31.015 1.00 89.44 179 ILE A CA 1
ATOM 1417 C C . ILE A 1 179 ? 50.892 -8.979 -30.647 1.00 89.44 179 ILE A C 1
ATOM 1419 O O . ILE A 1 179 ? 51.312 -9.831 -31.428 1.00 89.44 179 ILE A O 1
ATOM 1423 N N . LYS A 1 180 ? 51.418 -8.827 -29.427 1.00 90.12 180 LYS A N 1
ATOM 1424 C CA . LYS A 1 180 ? 52.556 -9.613 -28.929 1.00 90.12 180 LYS A CA 1
ATOM 1425 C C . LYS A 1 180 ? 52.267 -11.116 -28.891 1.00 90.12 180 LYS A C 1
ATOM 1427 O O . LYS A 1 180 ? 53.153 -11.917 -29.179 1.00 90.12 180 LYS A O 1
ATOM 1432 N N . ASN A 1 181 ? 51.045 -11.512 -28.539 1.00 87.44 181 ASN A N 1
ATOM 1433 C CA . ASN A 1 181 ? 50.636 -12.917 -28.592 1.00 87.44 181 ASN A CA 1
ATOM 1434 C C . ASN A 1 181 ? 50.458 -13.416 -30.033 1.00 87.44 181 ASN A C 1
ATOM 1436 O O . ASN A 1 181 ? 50.802 -14.558 -30.313 1.00 87.44 181 ASN A O 1
ATOM 1440 N N . SER A 1 182 ? 50.020 -12.548 -30.944 1.00 87.88 182 SER A N 1
ATOM 1441 C CA . SER A 1 182 ? 49.858 -12.848 -32.374 1.00 87.88 182 SER A CA 1
ATOM 1442 C C . SER A 1 182 ? 51.186 -13.090 -33.084 1.00 87.88 182 SER A C 1
ATOM 1444 O O . SER A 1 182 ? 51.300 -14.027 -33.869 1.00 87.88 182 SER A O 1
ATOM 1446 N N . MET A 1 183 ? 52.222 -12.325 -32.726 1.00 87.38 183 MET A N 1
ATOM 1447 C CA . MET A 1 183 ? 53.584 -12.475 -33.256 1.00 87.38 183 MET A CA 1
ATOM 1448 C C . MET A 1 183 ? 54.166 -13.883 -33.089 1.00 87.38 183 MET A C 1
ATOM 1450 O O . MET A 1 183 ? 54.994 -14.293 -33.895 1.00 87.38 183 MET A O 1
ATOM 1454 N N . LYS A 1 184 ? 53.731 -14.644 -32.075 1.00 87.81 184 LYS A N 1
ATOM 1455 C CA . LYS A 1 184 ? 54.198 -16.022 -31.836 1.00 87.81 184 LYS A CA 1
ATOM 1456 C C . LYS A 1 184 ? 53.772 -17.006 -32.930 1.00 87.81 184 LYS A C 1
ATOM 1458 O O . LYS A 1 184 ? 54.353 -18.082 -33.026 1.00 87.81 184 LYS A O 1
ATOM 1463 N N . TYR A 1 185 ? 52.763 -16.647 -33.718 1.00 81.19 185 TYR A N 1
ATOM 1464 C CA . TYR A 1 185 ? 52.162 -17.500 -34.742 1.00 81.19 185 TYR A CA 1
ATOM 1465 C C . TYR A 1 185 ? 52.410 -16.985 -36.163 1.00 81.19 185 TYR A C 1
ATOM 1467 O O . TYR A 1 185 ? 51.914 -17.570 -37.125 1.00 81.19 185 TYR A O 1
ATOM 1475 N N . TRP A 1 186 ? 53.183 -15.906 -36.315 1.00 86.19 186 TRP A N 1
ATOM 1476 C CA . TRP A 1 186 ? 53.634 -15.433 -37.620 1.00 86.19 186 TRP A CA 1
ATOM 1477 C C . TRP A 1 186 ? 54.745 -16.367 -38.123 1.00 86.19 186 TRP A C 1
ATOM 1479 O O . TRP A 1 186 ? 55.704 -16.626 -37.397 1.00 86.19 186 TRP A O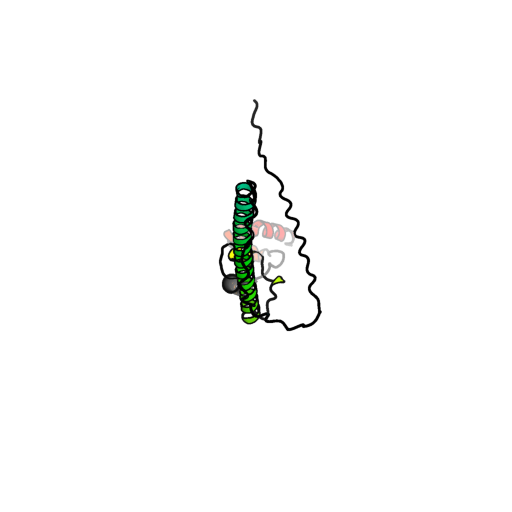 1
ATOM 1489 N N . ARG A 1 187 ? 54.585 -16.912 -39.333 1.00 70.69 187 ARG A N 1
ATOM 1490 C CA . ARG A 1 187 ? 55.594 -17.728 -40.025 1.00 70.69 187 ARG A CA 1
ATOM 1491 C C . ARG A 1 187 ? 56.254 -16.927 -41.132 1.00 70.69 187 ARG A C 1
ATOM 1493 O O . ARG A 1 187 ? 55.515 -16.172 -41.802 1.00 70.69 187 ARG A O 1
#

Secondary structure (DSSP, 8-state):
--------------------------------------------------S-TTHHHHHHHHHHHHHHHHHHHHHHHHHHHHHHHHHHHHHHHH-TTS-GGGS-HHHHHHHHTT--HHHHHHHHHHHHHHHHHHHHHHHHHHHHHHHHH------SSS--HHHHHHS-HHHHHHTHHHHHHHGGG--